Protein AF-U3MZQ6-F1 (afdb_monomer_lite)

Foldseek 3Di:
DLVVQLVVLVVQCVVDPDPVSNVVSVVSNVVSVVVVVVVVVVVVVCVVPDPPDDPVRVLVVVLVVLLVVLVVVLVVLVVVVVVLVVVQVVVVVVVLVVVLVVLVVVLVVLVVVLVVLVVVLVVLVVVVVPDDPVPPCVVSVVVNVVSVVVSVVSVVVSVVSVVVSVVSVLLVVPVRDDPVSVVVVVVLVVLVVVLVVLSVVLSVLSSVLSVLVSVLVPDPDPVVNVVSVVVSVVSVVVNVVSVVVSVVSSVCSHPCVPDPPPPDPDDDDDDDDDDDDDDDDDDDDDDDDDDDDDDDDDDDDDDDDDDDDDDDDDDDDDDD

Radius of gyration: 48.45 Å; chains: 1; bounding box: 85×88×153 Å

pLDDT: mean 77.37, std 19.21, range [33.72, 98.06]

Sequence (320 aa):
EATKEVQQAYLAYLQASNESQRKEADKKIKEATQRKDEAEAAFATIRTTIVVPEPSELAETKKKAEEAKAEEKVAKRKYDYATLKLALAKKEVEAKELEIEKLQYEISTLEQEVATAQHQVDNLKKLLAGADPDDGTEVIEAKLKKGEAELNAKQAELAKKQTELEKLLDSLDPEGKTQDELDKEAEEAELDKKADELQNKVADLEKEISNLEILLGGADSEDDTAALQNKLATKKAELEKTQKELDAALNELGPDGDEEETPAPGPQPEQPAPAPKPEQPAPAPKPEQPAKPEKPAEEPTHPKNQPLQNRLEQEKPVCG

Structure (mmCIF, N/CA/C/O backbone):
data_AF-U3MZQ6-F1
#
_entry.id   AF-U3MZQ6-F1
#
loop_
_atom_site.group_PDB
_atom_site.id
_atom_site.type_symbol
_atom_site.label_atom_id
_atom_site.label_alt_id
_atom_site.label_comp_id
_atom_site.label_asym_id
_atom_site.label_entity_id
_atom_site.label_seq_id
_atom_site.pdbx_PDB_ins_code
_atom_site.Cartn_x
_atom_site.Cartn_y
_atom_site.Cartn_z
_atom_site.occupancy
_atom_site.B_iso_or_equiv
_atom_site.auth_seq_id
_atom_site.auth_comp_id
_atom_site.auth_asym_id
_atom_site.auth_atom_id
_atom_site.pdbx_PDB_model_num
ATOM 1 N N . GLU A 1 1 ? -17.723 -17.402 65.541 1.00 66.62 1 GLU A N 1
ATOM 2 C CA . GLU A 1 1 ? -16.962 -17.996 66.663 1.00 66.62 1 GLU A CA 1
ATOM 3 C C . GLU A 1 1 ? -17.417 -17.435 68.015 1.00 66.62 1 GLU A C 1
ATOM 5 O O . GLU A 1 1 ? -17.955 -18.201 68.801 1.00 66.62 1 GLU A O 1
ATOM 10 N N . ALA A 1 2 ? -17.391 -16.111 68.226 1.00 75.38 2 ALA A N 1
ATOM 11 C CA . ALA A 1 2 ? -17.821 -15.458 69.477 1.00 75.38 2 ALA A CA 1
ATOM 12 C C . ALA A 1 2 ? -19.258 -15.789 69.955 1.00 75.38 2 ALA A C 1
ATOM 14 O O . ALA A 1 2 ? -19.483 -16.029 71.138 1.00 75.38 2 ALA A O 1
ATOM 15 N N . THR A 1 3 ? -20.245 -15.901 69.055 1.00 83.38 3 THR A N 1
ATOM 16 C CA . THR A 1 3 ? -21.626 -16.291 69.426 1.00 83.38 3 THR A CA 1
ATOM 17 C C . THR A 1 3 ? -21.700 -17.695 70.035 1.00 83.38 3 THR A C 1
ATOM 19 O O . THR A 1 3 ? -22.514 -17.950 70.921 1.00 83.38 3 THR A O 1
ATOM 22 N N . LYS A 1 4 ? -20.826 -18.605 69.587 1.00 87.06 4 LYS A N 1
ATOM 23 C CA . LYS A 1 4 ? -20.748 -19.980 70.091 1.00 87.06 4 LYS A CA 1
ATOM 24 C C . LYS A 1 4 ? -20.155 -20.010 71.501 1.00 87.06 4 LYS A C 1
ATOM 26 O O . LYS A 1 4 ? -20.628 -20.776 72.332 1.00 87.06 4 LYS A O 1
ATOM 31 N N . GLU A 1 5 ? -19.184 -19.146 71.789 1.00 85.25 5 GLU A N 1
ATOM 32 C CA . GLU A 1 5 ? -18.591 -19.000 73.126 1.00 85.25 5 GLU A CA 1
ATOM 33 C C . GLU A 1 5 ? -19.593 -18.447 74.145 1.00 85.25 5 GLU A C 1
ATOM 35 O O . GLU A 1 5 ? -19.691 -18.972 75.253 1.00 85.25 5 GLU A O 1
ATOM 40 N N . VAL A 1 6 ? -20.404 -17.451 73.759 1.00 87.75 6 VAL A N 1
ATOM 41 C CA . VAL A 1 6 ? -21.492 -16.931 74.609 1.00 87.75 6 VAL A CA 1
ATOM 42 C C . VAL A 1 6 ? -22.508 -18.031 74.919 1.00 87.75 6 VAL A C 1
ATOM 44 O O . VAL A 1 6 ? -22.872 -18.229 76.078 1.00 87.75 6 VAL A O 1
ATOM 47 N N . GLN A 1 7 ? -22.929 -18.793 73.905 1.00 88.31 7 GLN A N 1
ATOM 48 C CA . GLN A 1 7 ? -23.860 -19.912 74.081 1.00 88.31 7 GLN A CA 1
ATOM 49 C C . GLN A 1 7 ? -23.280 -21.006 74.988 1.00 88.31 7 GLN A C 1
ATOM 51 O O . GLN A 1 7 ? -23.977 -21.508 75.868 1.00 88.31 7 GLN A O 1
ATOM 56 N N . GLN A 1 8 ? -22.000 -21.349 74.827 1.00 89.31 8 GLN A N 1
ATOM 57 C CA . GLN A 1 8 ? -21.316 -22.326 75.677 1.00 89.31 8 GLN A CA 1
ATOM 58 C C . GLN A 1 8 ? -21.183 -21.848 77.128 1.00 89.31 8 GLN A C 1
ATOM 60 O O . GLN A 1 8 ? -21.413 -22.633 78.049 1.00 89.31 8 GLN A O 1
ATOM 65 N N . ALA A 1 9 ? -20.875 -20.569 77.351 1.00 88.12 9 ALA A N 1
ATOM 66 C CA . ALA A 1 9 ? -20.807 -19.989 78.690 1.00 88.12 9 ALA A CA 1
ATOM 67 C C . ALA A 1 9 ? -22.184 -19.981 79.382 1.00 88.12 9 ALA A C 1
ATOM 69 O O . ALA A 1 9 ? -22.282 -20.282 80.572 1.00 88.12 9 ALA A O 1
ATOM 70 N N . TYR A 1 10 ? -23.256 -19.729 78.624 1.00 90.38 10 TYR A N 1
ATOM 71 C CA . TYR A 1 10 ? -24.633 -19.796 79.124 1.00 90.38 10 TYR A CA 1
ATOM 72 C C . TYR A 1 10 ? -25.065 -21.227 79.472 1.00 90.38 10 TYR A C 1
ATOM 74 O O . TYR A 1 10 ? -25.689 -21.464 80.505 1.00 90.38 10 TYR A O 1
ATOM 82 N N . LEU A 1 11 ? -24.683 -22.209 78.650 1.00 92.31 11 LEU A N 1
ATOM 83 C CA . LEU A 1 11 ? -24.918 -23.625 78.943 1.00 92.31 11 LEU A CA 1
ATOM 84 C C . LEU A 1 11 ? -24.169 -24.075 80.207 1.00 92.31 11 LEU A C 1
ATOM 86 O O . LEU A 1 11 ? -24.749 -24.769 81.040 1.00 92.31 11 LEU A O 1
ATOM 90 N N . ALA A 1 12 ? -22.925 -23.627 80.396 1.00 88.75 12 ALA A N 1
ATOM 91 C CA . ALA A 1 12 ? -22.152 -23.907 81.606 1.00 88.75 12 ALA A CA 1
ATOM 92 C C . ALA A 1 12 ? -22.789 -23.293 82.868 1.00 88.75 12 ALA A C 1
ATOM 94 O O . ALA A 1 12 ? -22.760 -23.908 83.932 1.00 88.75 12 ALA A O 1
ATOM 95 N N . TYR A 1 13 ? -23.415 -22.117 82.751 1.00 90.69 13 TYR A N 1
ATOM 96 C CA . TYR A 1 13 ? -24.175 -21.498 83.841 1.00 90.69 13 TYR A CA 1
ATOM 97 C C . TYR A 1 13 ? -25.411 -22.318 84.232 1.00 90.69 13 TYR A C 1
ATOM 99 O O . TYR A 1 13 ? -25.660 -22.543 85.416 1.00 90.69 13 TYR A O 1
ATOM 107 N N . LEU A 1 14 ? -26.161 -22.818 83.245 1.00 89.81 14 LEU A N 1
ATOM 108 C CA . LEU A 1 14 ? -27.333 -23.672 83.478 1.00 89.81 14 LEU A CA 1
ATOM 109 C C . LEU A 1 14 ? -26.962 -25.024 84.108 1.00 89.81 14 LEU A C 1
ATOM 111 O O . LEU A 1 14 ? -27.748 -25.582 84.870 1.00 89.81 14 LEU A O 1
ATOM 115 N N . GLN A 1 15 ? -25.765 -25.534 83.815 1.00 90.94 15 GLN A N 1
ATOM 116 C CA . GLN A 1 15 ? -25.236 -26.791 84.357 1.00 90.94 15 GLN A CA 1
ATOM 117 C C . GLN A 1 15 ? -24.532 -26.630 85.717 1.00 90.94 15 GLN A C 1
ATOM 119 O O . GLN A 1 15 ? -24.159 -27.626 86.339 1.00 90.94 15 GLN A O 1
ATOM 124 N N . ALA A 1 16 ? -24.347 -25.399 86.202 1.00 91.94 16 ALA A N 1
ATOM 125 C CA . ALA A 1 16 ? -23.636 -25.134 87.446 1.00 91.94 16 ALA A CA 1
ATOM 126 C C . ALA A 1 16 ? -24.432 -25.600 88.679 1.00 91.94 16 ALA A C 1
ATOM 128 O O . ALA A 1 16 ? -25.574 -25.192 88.916 1.00 91.94 16 ALA A O 1
ATOM 129 N N . SER A 1 17 ? -23.777 -26.418 89.505 1.00 88.19 17 SER A N 1
ATOM 130 C CA . SER A 1 17 ? -24.383 -27.106 90.656 1.00 88.19 17 SER A CA 1
ATOM 131 C C . SER A 1 17 ? -24.245 -26.357 91.987 1.00 88.19 17 SER A C 1
ATOM 133 O O . SER A 1 17 ? -24.933 -26.682 92.951 1.00 88.19 17 SER A O 1
ATOM 135 N N . ASN A 1 18 ? -23.381 -25.337 92.052 1.00 90.19 18 ASN A N 1
ATOM 136 C CA . ASN A 1 18 ? -23.167 -24.512 93.242 1.00 90.19 18 ASN A CA 1
ATOM 137 C C . ASN A 1 18 ? -22.911 -23.033 92.899 1.00 90.19 18 ASN A C 1
ATOM 139 O O . ASN A 1 18 ? -22.673 -22.660 91.748 1.00 90.19 18 ASN A O 1
ATOM 143 N N . GLU A 1 19 ? -22.964 -22.176 93.920 1.00 87.88 19 GLU A N 1
ATOM 144 C CA . GLU A 1 19 ? -22.891 -20.718 93.768 1.00 87.88 19 GLU A CA 1
ATOM 145 C C . GLU A 1 19 ? -21.527 -20.227 93.248 1.00 87.88 19 GLU A C 1
ATOM 147 O O . GLU A 1 19 ? -21.459 -19.232 92.528 1.00 87.88 19 GLU A O 1
ATOM 152 N N . SER A 1 20 ? -20.444 -20.946 93.561 1.00 89.94 20 SER A N 1
ATOM 153 C CA . SER A 1 20 ? -19.099 -20.636 93.061 1.00 89.94 20 SER A CA 1
ATOM 154 C C . SER A 1 20 ? -19.006 -20.855 91.546 1.00 89.94 20 SER A C 1
ATOM 156 O O . SER A 1 20 ? -18.584 -19.967 90.807 1.00 89.94 20 SER A O 1
ATOM 158 N N . GLN A 1 21 ? -19.510 -21.997 91.065 1.00 86.19 21 GLN A N 1
ATOM 159 C CA . GLN A 1 21 ? -19.559 -22.327 89.638 1.00 86.19 21 GLN A CA 1
ATOM 160 C C . GLN A 1 21 ? -20.444 -21.354 88.846 1.00 86.19 21 GLN A C 1
ATOM 162 O O . GLN A 1 21 ? -20.092 -20.981 87.728 1.00 86.19 21 GLN A O 1
ATOM 167 N N . ARG A 1 22 ? -21.563 -20.894 89.428 1.00 85.81 22 ARG A N 1
ATOM 168 C CA . ARG A 1 22 ? -22.421 -19.873 88.802 1.00 85.81 22 ARG A CA 1
ATOM 169 C C . ARG A 1 22 ? -21.709 -18.530 88.657 1.00 85.81 22 ARG A C 1
ATOM 171 O O . ARG A 1 22 ? -21.755 -17.956 87.576 1.00 85.81 22 ARG A O 1
ATOM 178 N N . LYS A 1 23 ? -20.986 -18.070 89.687 1.00 90.00 23 LYS A N 1
ATOM 179 C CA . LYS A 1 23 ? -20.200 -16.820 89.630 1.00 90.00 23 LYS A CA 1
ATOM 180 C C . LYS A 1 23 ? -19.085 -16.878 88.582 1.00 90.00 23 LYS A C 1
ATOM 182 O O . LYS A 1 23 ? -18.830 -15.887 87.900 1.00 90.00 23 LYS A O 1
ATOM 187 N N . GLU A 1 24 ? -18.435 -18.030 88.424 1.00 89.00 24 GLU A N 1
ATOM 188 C CA . GLU A 1 24 ? -17.419 -18.219 87.385 1.00 89.00 24 GLU A CA 1
ATOM 189 C C . GLU A 1 24 ? -18.030 -18.238 85.975 1.00 89.00 24 GLU A C 1
ATOM 191 O O . GLU A 1 24 ? -17.498 -17.607 85.059 1.00 89.00 24 GLU A O 1
ATOM 196 N N . ALA A 1 25 ? -19.168 -18.912 85.798 1.00 87.81 25 ALA A N 1
ATOM 197 C CA . ALA A 1 25 ? -19.888 -18.921 84.530 1.00 87.81 25 ALA A CA 1
ATOM 198 C C . ALA A 1 25 ? -20.434 -17.526 84.168 1.00 87.81 25 ALA A C 1
ATOM 200 O O . ALA A 1 25 ? -20.277 -17.107 83.025 1.00 87.81 25 ALA A O 1
ATOM 201 N N . ASP A 1 26 ? -20.949 -16.754 85.132 1.00 89.75 26 ASP A N 1
ATOM 202 C CA . ASP A 1 26 ? -21.361 -15.353 84.936 1.00 89.75 26 ASP A CA 1
ATOM 203 C C . ASP A 1 26 ? -20.206 -14.471 84.444 1.00 89.75 26 ASP A C 1
ATOM 205 O O . ASP A 1 26 ? -20.383 -13.625 83.563 1.00 89.75 26 ASP A O 1
ATOM 209 N N . LYS A 1 27 ? -18.995 -14.675 84.981 1.00 93.19 27 LYS A N 1
ATOM 210 C CA . LYS A 1 27 ? -17.795 -13.967 84.518 1.00 93.19 27 LYS A CA 1
ATOM 211 C C . LYS A 1 27 ? -17.476 -14.317 83.062 1.00 93.19 27 LYS A C 1
ATOM 213 O O . LYS A 1 27 ? -17.246 -13.417 82.259 1.00 93.19 27 LYS A O 1
ATOM 218 N N . LYS A 1 28 ? -17.518 -15.607 82.711 1.00 91.19 28 LYS A N 1
ATOM 219 C CA . LYS A 1 28 ? -17.276 -16.084 81.339 1.00 91.19 28 LYS A CA 1
ATOM 220 C C . LYS A 1 28 ? -18.339 -15.586 80.360 1.00 91.19 28 LYS A C 1
ATOM 222 O O . LYS A 1 28 ? -17.990 -15.228 79.242 1.00 91.19 28 LYS A O 1
ATOM 227 N N . ILE A 1 29 ? -19.602 -15.493 80.779 1.00 91.88 29 ILE A N 1
ATOM 228 C CA . ILE A 1 29 ? -20.680 -14.903 79.973 1.00 91.88 29 ILE A CA 1
ATOM 229 C C . ILE A 1 29 ? -20.386 -13.427 79.695 1.00 91.88 29 ILE A C 1
ATOM 231 O O . ILE A 1 29 ? -20.472 -13.008 78.543 1.00 91.88 29 ILE A O 1
ATOM 235 N N . LYS A 1 30 ? -20.001 -12.644 80.713 1.00 92.62 30 LYS A N 1
ATOM 236 C CA . LYS A 1 30 ? -19.646 -11.226 80.530 1.00 92.62 30 LYS A CA 1
ATOM 237 C C . LYS A 1 30 ? -18.461 -11.047 79.585 1.00 92.62 30 LYS A C 1
ATOM 239 O O . LYS A 1 30 ? -18.557 -10.265 78.646 1.00 92.62 30 LYS A O 1
ATOM 244 N N . GLU A 1 31 ? -17.384 -11.802 79.792 1.00 92.62 31 GLU A N 1
ATOM 245 C CA . GLU A 1 31 ? -16.191 -11.742 78.938 1.00 92.62 31 GLU A CA 1
ATOM 246 C C . GLU A 1 31 ? -16.494 -12.170 77.489 1.00 92.62 31 GLU A C 1
ATOM 248 O O . GLU A 1 31 ? -16.042 -11.522 76.548 1.00 92.62 31 GLU A O 1
ATOM 253 N N . ALA A 1 32 ? -17.285 -13.229 77.285 1.00 91.50 32 ALA A N 1
ATOM 254 C CA . ALA A 1 32 ? -17.666 -13.691 75.948 1.00 91.50 32 ALA A CA 1
ATOM 255 C C . ALA A 1 32 ? -18.620 -12.715 75.239 1.00 91.50 32 ALA A C 1
ATOM 257 O O . ALA A 1 32 ? -18.501 -12.502 74.034 1.00 91.50 32 ALA A O 1
ATOM 258 N N . THR A 1 33 ? -19.546 -12.100 75.981 1.00 91.38 33 THR A N 1
ATOM 259 C CA . THR A 1 33 ? -20.477 -11.100 75.433 1.00 91.38 33 THR A CA 1
ATOM 260 C C . THR A 1 33 ? -19.714 -9.858 74.990 1.00 91.38 33 THR A C 1
ATOM 262 O O . THR A 1 33 ? -19.889 -9.412 73.864 1.00 91.38 33 THR A O 1
ATOM 265 N N . GLN A 1 34 ? -18.771 -9.381 75.808 1.00 92.75 34 GLN A N 1
ATOM 266 C CA . GLN A 1 34 ? -17.910 -8.261 75.440 1.00 92.75 34 GLN A CA 1
ATOM 267 C C . GLN A 1 34 ? -17.094 -8.552 74.169 1.00 92.75 34 GLN A C 1
ATOM 269 O O . GLN A 1 34 ? -17.073 -7.724 73.265 1.00 92.75 34 GLN A O 1
ATOM 274 N N . ARG A 1 35 ? -16.482 -9.741 74.041 1.00 90.38 35 ARG A N 1
ATOM 275 C CA . ARG A 1 35 ? -15.757 -10.115 72.809 1.00 90.38 35 ARG A CA 1
ATOM 276 C C . ARG A 1 35 ? -16.662 -10.198 71.584 1.00 90.38 35 ARG A C 1
ATOM 278 O O . ARG A 1 35 ? -16.224 -9.875 70.484 1.00 90.38 35 ARG A O 1
ATOM 285 N N . LYS A 1 36 ? -17.908 -10.652 71.750 1.00 91.56 36 LYS A N 1
ATOM 286 C CA . LYS A 1 36 ? -18.902 -10.659 70.670 1.00 91.56 36 LYS A CA 1
ATOM 287 C C . LYS A 1 36 ? -19.209 -9.231 70.220 1.00 91.56 36 LYS A C 1
ATOM 289 O O . LYS A 1 36 ? -19.184 -8.981 69.020 1.00 91.56 36 LYS A O 1
ATOM 294 N N . ASP A 1 37 ? -19.449 -8.323 71.158 1.00 92.69 37 ASP A N 1
ATOM 295 C CA . ASP A 1 37 ? -19.780 -6.931 70.850 1.00 92.69 37 ASP A CA 1
ATOM 296 C C . ASP A 1 37 ? -18.581 -6.199 70.218 1.00 92.69 37 ASP A C 1
ATOM 298 O O . ASP A 1 37 ? -18.743 -5.474 69.238 1.00 92.69 37 ASP A O 1
ATOM 302 N N . GLU A 1 38 ? -17.358 -6.450 70.700 1.00 91.56 38 GLU A N 1
ATOM 303 C CA . GLU A 1 38 ? -16.115 -5.940 70.101 1.00 91.56 38 GLU A CA 1
ATOM 304 C C . GLU A 1 38 ? -15.898 -6.480 68.678 1.00 91.56 38 GLU A C 1
ATOM 306 O O . GLU A 1 38 ? -15.528 -5.724 67.779 1.00 91.56 38 GLU A O 1
ATOM 311 N N . ALA A 1 39 ? -16.173 -7.766 68.437 1.00 88.00 39 ALA A N 1
ATOM 312 C CA . ALA A 1 39 ? -16.083 -8.364 67.107 1.00 88.00 39 ALA A CA 1
ATOM 313 C C . ALA A 1 39 ? -17.166 -7.833 66.148 1.00 88.00 39 ALA A C 1
ATOM 315 O O . ALA A 1 39 ? -16.877 -7.582 64.977 1.00 88.00 39 ALA A O 1
ATOM 316 N N . GLU A 1 40 ? -18.396 -7.623 66.627 1.00 88.44 40 GLU A N 1
ATOM 317 C CA . GLU A 1 40 ? -19.481 -6.999 65.856 1.00 88.44 40 GLU A CA 1
ATOM 318 C C . GLU A 1 40 ? -19.154 -5.537 65.517 1.00 88.44 40 GLU A C 1
ATOM 320 O O . GLU A 1 40 ? -19.336 -5.118 64.372 1.00 88.44 40 GLU A O 1
ATOM 325 N N . ALA A 1 41 ? -18.589 -4.779 66.461 1.00 89.50 41 ALA A N 1
ATOM 326 C CA . ALA A 1 41 ? -18.137 -3.408 66.235 1.00 89.50 41 ALA A CA 1
ATOM 327 C C . ALA A 1 41 ? -16.957 -3.334 65.249 1.00 89.50 41 ALA A C 1
ATOM 329 O O . ALA A 1 41 ? -16.947 -2.480 64.357 1.00 89.50 41 ALA A O 1
ATOM 330 N N . ALA A 1 42 ? -15.988 -4.249 65.354 1.00 85.69 42 ALA A N 1
ATOM 331 C CA . ALA A 1 42 ? -14.881 -4.357 64.407 1.00 85.69 42 ALA A CA 1
ATOM 332 C C . ALA A 1 42 ? -15.385 -4.703 62.997 1.00 85.69 42 ALA A C 1
ATOM 334 O O . ALA A 1 42 ? -14.965 -4.082 62.024 1.00 85.69 42 ALA A O 1
ATOM 335 N N . PHE A 1 43 ? -16.340 -5.628 62.876 1.00 82.44 43 PHE A N 1
ATOM 336 C CA . PHE A 1 43 ? -16.940 -5.988 61.591 1.00 82.44 43 PHE A CA 1
ATOM 337 C C . PHE A 1 43 ? -17.741 -4.833 60.974 1.00 82.44 43 PHE A C 1
ATOM 339 O O . PHE A 1 43 ? -17.613 -4.563 59.781 1.00 82.44 43 PHE A O 1
ATOM 346 N N . ALA A 1 44 ? -18.526 -4.112 61.779 1.00 81.06 44 ALA A N 1
ATOM 347 C CA . ALA A 1 44 ? -19.242 -2.922 61.328 1.00 81.06 44 ALA A CA 1
ATOM 348 C C . ALA A 1 44 ? -18.275 -1.830 60.844 1.00 81.06 44 ALA A C 1
ATOM 350 O O . ALA A 1 44 ? -18.506 -1.240 59.792 1.00 81.06 44 ALA A O 1
ATOM 351 N N . THR A 1 45 ? -17.166 -1.623 61.562 1.00 82.44 45 THR A N 1
ATOM 352 C CA . THR A 1 45 ? -16.104 -0.679 61.178 1.00 82.44 45 THR A CA 1
ATOM 353 C C . THR A 1 45 ? -15.437 -1.092 59.869 1.00 82.44 45 THR A C 1
ATOM 355 O O . THR A 1 45 ? -15.233 -0.257 58.996 1.00 82.44 45 THR A O 1
ATOM 358 N N . ILE A 1 46 ? -15.131 -2.379 59.684 1.00 79.12 46 ILE A N 1
ATOM 359 C CA . ILE A 1 46 ? -14.564 -2.904 58.431 1.00 79.12 46 ILE A CA 1
ATOM 360 C C . ILE A 1 46 ? -15.540 -2.697 57.266 1.00 79.12 46 ILE A C 1
ATOM 362 O O . ILE A 1 46 ? -15.137 -2.253 56.196 1.00 79.12 46 ILE A O 1
ATOM 366 N N . ARG A 1 47 ? -16.834 -2.955 57.471 1.00 73.00 47 ARG A N 1
ATOM 367 C CA . ARG A 1 47 ? -17.868 -2.775 56.442 1.00 73.00 47 ARG A CA 1
ATOM 368 C C . ARG A 1 47 ? -18.056 -1.312 56.021 1.00 73.00 47 ARG A C 1
ATOM 370 O O . ARG A 1 47 ? -18.478 -1.073 54.898 1.00 73.00 47 ARG A O 1
ATOM 377 N N . THR A 1 48 ? -17.777 -0.352 56.902 1.00 70.44 48 THR A N 1
ATOM 378 C CA . THR A 1 48 ? -17.861 1.085 56.591 1.00 70.44 48 THR A CA 1
ATOM 379 C C . THR A 1 48 ? -16.544 1.678 56.088 1.00 70.44 48 THR A C 1
ATOM 381 O O . THR A 1 48 ? -16.578 2.668 55.365 1.00 70.44 48 THR A O 1
ATOM 384 N N . THR A 1 49 ? -15.391 1.102 56.450 1.00 69.69 49 THR A N 1
ATOM 385 C CA . THR A 1 49 ? -14.063 1.565 55.994 1.00 69.69 49 THR A CA 1
ATOM 386 C C . THR A 1 49 ? -13.625 0.944 54.673 1.00 69.69 49 THR A C 1
ATOM 388 O O . THR A 1 49 ? -12.911 1.593 53.911 1.00 69.69 49 THR A O 1
ATOM 391 N N . ILE A 1 50 ? -14.057 -0.281 54.367 1.00 65.44 50 ILE A N 1
ATOM 392 C CA . ILE A 1 50 ? -13.877 -0.868 53.040 1.00 65.44 50 ILE A CA 1
ATOM 393 C C . ILE A 1 50 ? -15.015 -0.362 52.156 1.00 65.44 50 ILE A C 1
ATOM 395 O O . ILE A 1 50 ? -16.160 -0.787 52.293 1.00 65.44 50 ILE A O 1
ATOM 399 N N . VAL A 1 51 ? -14.686 0.543 51.235 1.00 64.44 51 VAL A N 1
ATOM 400 C CA . VAL A 1 51 ? -15.593 0.967 50.165 1.00 64.44 51 VAL A CA 1
ATOM 401 C C . VAL A 1 51 ? -15.766 -0.217 49.217 1.00 64.44 51 VAL A C 1
ATOM 403 O O . VAL A 1 51 ? -14.924 -0.467 48.357 1.00 64.44 51 VAL A O 1
ATOM 406 N N . VAL A 1 52 ? -16.825 -1.000 49.417 1.00 65.69 52 VAL A N 1
ATOM 407 C CA . VAL A 1 52 ? -17.308 -1.928 48.392 1.00 65.69 52 VAL A CA 1
ATOM 408 C C . VAL A 1 52 ? -18.001 -1.053 47.347 1.00 65.69 52 VAL A C 1
ATOM 410 O O . VAL A 1 52 ? -18.983 -0.407 47.717 1.00 65.69 52 VAL A O 1
ATOM 413 N N . PRO A 1 53 ? -17.495 -0.981 46.099 1.00 66.25 53 PRO A N 1
ATOM 414 C CA . PRO A 1 53 ? -18.124 -0.183 45.052 1.00 66.25 53 PRO A CA 1
ATOM 415 C C . PRO A 1 53 ? -19.587 -0.581 44.927 1.00 66.25 53 PRO A C 1
ATOM 417 O O . PRO A 1 53 ? -19.905 -1.778 44.987 1.00 66.25 53 PRO A O 1
ATOM 420 N N . GLU A 1 54 ? -20.473 0.396 44.763 1.00 73.75 54 GLU A N 1
ATOM 421 C CA . GLU A 1 54 ? -21.874 0.057 44.559 1.00 73.75 54 GLU A CA 1
ATOM 422 C C . GLU A 1 54 ? -22.029 -0.778 43.273 1.00 73.75 54 GLU A C 1
ATOM 424 O O . GLU A 1 54 ? -21.240 -0.638 42.331 1.00 73.75 54 GLU A O 1
ATOM 429 N N . PRO A 1 55 ? -23.033 -1.672 43.192 1.00 75.50 55 PRO A N 1
ATOM 430 C CA . PRO A 1 55 ? -23.260 -2.488 41.999 1.00 75.50 55 PRO A CA 1
ATOM 431 C C . PRO A 1 55 ? -23.351 -1.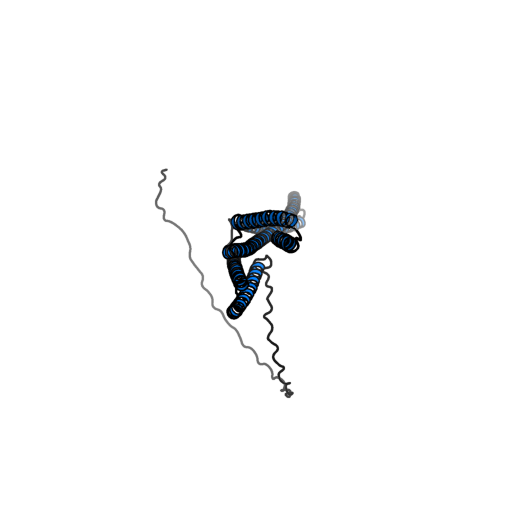666 40.703 1.00 75.50 55 PRO A C 1
ATOM 433 O O . PRO A 1 55 ? -22.938 -2.143 39.648 1.00 75.50 55 PRO A O 1
ATOM 436 N N . SER A 1 56 ? -23.843 -0.427 40.794 1.00 73.69 56 SER A N 1
ATOM 437 C CA . SER A 1 56 ? -23.892 0.566 39.716 1.00 73.69 56 SER A CA 1
ATOM 438 C C . SER A 1 56 ? -22.497 1.001 39.253 1.00 73.69 56 SER A C 1
ATOM 440 O O . SER A 1 56 ? -22.192 0.907 38.067 1.00 73.69 56 SER A O 1
ATOM 442 N N . GLU A 1 57 ? -21.617 1.394 40.174 1.00 77.62 57 GLU A N 1
ATOM 443 C CA . GLU A 1 57 ? -20.231 1.786 39.877 1.00 77.62 57 GLU A CA 1
ATOM 444 C C . GLU A 1 57 ? -19.427 0.609 39.302 1.00 77.62 57 GLU A C 1
ATOM 446 O O . GLU A 1 57 ? -18.615 0.758 38.383 1.00 77.62 57 GLU A O 1
ATOM 451 N N . LEU A 1 58 ? -19.682 -0.604 39.800 1.00 77.88 58 LEU A N 1
ATOM 452 C CA . LEU A 1 58 ? -19.073 -1.822 39.271 1.00 77.88 58 LEU A CA 1
ATOM 453 C C . LEU A 1 58 ? -19.565 -2.140 37.846 1.00 77.88 58 LEU A C 1
ATOM 455 O O . LEU A 1 58 ? -18.793 -2.620 37.016 1.00 77.88 58 LEU A O 1
ATOM 459 N N . ALA A 1 59 ? -20.837 -1.879 37.543 1.00 78.81 59 ALA A N 1
ATOM 460 C CA . ALA A 1 59 ? -21.387 -2.042 36.200 1.00 78.81 59 ALA A CA 1
ATOM 461 C C . ALA A 1 59 ? -20.827 -0.993 35.225 1.00 78.81 59 ALA A C 1
ATOM 463 O O . ALA A 1 59 ? -20.435 -1.345 34.112 1.00 78.81 59 ALA A O 1
ATOM 464 N N . GLU A 1 60 ? -20.706 0.268 35.649 1.00 81.00 60 GLU A N 1
ATOM 465 C CA . GLU A 1 60 ? -20.107 1.335 34.839 1.00 81.00 60 GLU A CA 1
ATOM 466 C C . GLU A 1 60 ? -18.632 1.064 34.524 1.00 81.00 60 GLU A C 1
ATOM 468 O O . GLU A 1 60 ? -18.203 1.192 33.376 1.00 81.00 60 GLU A O 1
ATOM 473 N N . THR A 1 61 ? -17.853 0.627 35.515 1.00 79.31 61 THR A N 1
ATOM 474 C CA . THR A 1 61 ? -16.437 0.280 35.313 1.00 79.31 61 THR A CA 1
ATOM 475 C C . THR A 1 61 ? -16.258 -0.933 34.400 1.00 79.31 61 THR A C 1
ATOM 477 O O . THR A 1 61 ? -15.380 -0.912 33.537 1.00 79.31 61 THR A O 1
ATOM 480 N N . LYS A 1 62 ? -17.116 -1.958 34.511 1.00 82.31 62 LYS A N 1
ATOM 481 C CA . LYS A 1 62 ? -17.133 -3.098 33.577 1.00 82.31 62 LYS A CA 1
ATOM 482 C C . LYS A 1 62 ? -17.501 -2.679 32.156 1.00 82.31 62 LYS A C 1
ATOM 484 O O . LYS A 1 62 ? -16.807 -3.074 31.224 1.00 82.31 62 LYS A O 1
ATOM 489 N N . LYS A 1 63 ? -18.538 -1.850 31.993 1.00 84.62 63 LYS A N 1
ATOM 490 C CA . LYS A 1 63 ? -18.946 -1.312 30.689 1.00 84.62 63 LYS A CA 1
ATOM 491 C C . LYS A 1 63 ? -17.802 -0.541 30.033 1.00 84.62 63 LYS A C 1
ATOM 493 O O . LYS A 1 63 ? -17.476 -0.794 28.881 1.00 84.62 63 LYS A O 1
ATOM 498 N N . LYS A 1 64 ? -17.147 0.344 30.788 1.00 83.75 64 LYS A N 1
ATOM 499 C CA . LYS A 1 64 ? -16.018 1.139 30.292 1.00 83.75 64 LYS A CA 1
ATOM 500 C C . LYS A 1 64 ? -14.806 0.277 29.922 1.00 83.75 64 LYS A C 1
ATOM 502 O O . LYS A 1 64 ? -14.100 0.591 28.971 1.00 83.75 64 LYS A O 1
ATOM 507 N N . ALA A 1 65 ? -14.562 -0.812 30.653 1.00 83.50 65 ALA A N 1
ATOM 508 C CA . ALA A 1 65 ? -13.494 -1.755 30.332 1.00 83.50 65 ALA A CA 1
ATOM 509 C C . ALA A 1 65 ? -13.782 -2.571 29.058 1.00 83.50 65 ALA A C 1
ATOM 511 O O . ALA A 1 65 ? -12.862 -2.830 28.288 1.00 83.50 65 ALA A O 1
ATOM 512 N N . GLU A 1 66 ? -15.033 -2.972 28.824 1.00 81.69 66 GLU A N 1
ATOM 513 C CA . GLU A 1 66 ? -15.460 -3.626 27.576 1.00 81.69 66 GLU A CA 1
ATOM 514 C C . GLU A 1 66 ? -15.377 -2.670 26.377 1.00 81.69 66 GLU A C 1
ATOM 516 O O . GLU A 1 66 ? -14.806 -3.029 25.350 1.00 81.69 66 GLU A O 1
ATOM 521 N N . GLU A 1 67 ? -15.846 -1.427 26.530 1.00 84.44 67 GLU A N 1
ATOM 522 C CA . GLU A 1 67 ? -15.747 -0.389 25.495 1.00 84.44 67 GLU A CA 1
ATOM 523 C C . GLU A 1 67 ? -14.284 -0.102 25.120 1.00 84.44 67 GLU A C 1
ATOM 525 O O . GLU A 1 67 ? -13.941 -0.069 23.941 1.00 84.44 67 GLU A O 1
ATOM 530 N N . ALA A 1 68 ? -13.387 -0.010 26.109 1.00 84.38 68 ALA A N 1
ATOM 531 C CA . ALA A 1 68 ? -11.958 0.179 25.860 1.00 84.38 68 ALA A CA 1
ATOM 532 C C . ALA A 1 68 ? -11.332 -0.973 25.049 1.00 84.38 68 ALA A C 1
ATOM 534 O O . ALA A 1 68 ? -10.500 -0.725 24.177 1.00 84.38 68 ALA A O 1
ATOM 535 N N . LYS A 1 69 ? -11.748 -2.227 25.280 1.00 81.69 69 LYS A N 1
ATOM 536 C CA . LYS A 1 69 ? -11.293 -3.372 24.468 1.00 81.69 69 LYS A CA 1
ATOM 537 C C . LYS A 1 69 ? -11.816 -3.303 23.033 1.00 81.69 69 LYS A C 1
ATOM 539 O O . LYS A 1 69 ? -11.116 -3.706 22.104 1.00 81.69 69 LYS A O 1
ATOM 544 N N . ALA A 1 70 ? -13.040 -2.813 22.840 1.00 84.00 70 ALA A N 1
ATOM 545 C CA . ALA A 1 70 ? -13.602 -2.616 21.508 1.00 84.00 70 ALA A CA 1
ATOM 546 C C . ALA A 1 70 ? -12.828 -1.536 20.740 1.00 84.00 70 ALA A C 1
ATOM 548 O O . ALA A 1 70 ? -12.458 -1.743 19.583 1.00 84.00 70 ALA A O 1
ATOM 549 N N . GLU A 1 71 ? -12.508 -0.420 21.398 1.00 81.62 71 GLU A N 1
ATOM 550 C CA . GLU A 1 71 ? -11.682 0.635 20.805 1.00 81.62 71 GLU A CA 1
ATOM 551 C C . GLU A 1 71 ? -10.258 0.163 20.491 1.00 81.62 71 GLU A C 1
ATOM 553 O O . GLU A 1 71 ? -9.734 0.492 19.427 1.00 81.62 71 GLU A O 1
ATOM 558 N N . GLU A 1 72 ? -9.656 -0.667 21.349 1.00 86.56 72 GLU A N 1
ATOM 559 C CA . GLU A 1 72 ? -8.353 -1.292 21.089 1.00 86.56 72 GLU A CA 1
ATOM 560 C C . GLU A 1 72 ? -8.381 -2.169 19.826 1.00 86.56 72 GLU A C 1
ATOM 562 O O . GLU A 1 72 ? -7.481 -2.087 18.986 1.00 86.56 72 GLU A O 1
ATOM 567 N N . LYS A 1 73 ? -9.435 -2.975 19.641 1.00 83.56 73 LYS A N 1
ATOM 568 C CA . LYS A 1 73 ? -9.592 -3.830 18.455 1.00 83.56 73 LYS A CA 1
ATOM 569 C C . LYS A 1 73 ? -9.698 -3.009 17.166 1.00 83.56 73 LYS A C 1
ATOM 571 O O . LYS A 1 73 ? -9.028 -3.327 16.181 1.00 83.56 73 LYS A O 1
ATOM 576 N N . VAL A 1 74 ? -10.490 -1.936 17.193 1.00 86.62 74 VAL A N 1
ATOM 577 C CA . VAL A 1 74 ? -10.626 -1.000 16.067 1.00 86.62 74 VAL A CA 1
ATOM 578 C C . VAL A 1 74 ? -9.288 -0.325 15.758 1.00 86.62 74 VAL A C 1
ATOM 580 O O . VAL A 1 74 ? -8.873 -0.272 14.599 1.00 86.62 74 VAL A O 1
ATOM 583 N N . ALA A 1 75 ? -8.577 0.154 16.782 1.00 84.06 75 ALA A N 1
ATOM 584 C CA . ALA A 1 75 ? -7.271 0.789 16.614 1.00 84.06 75 ALA A CA 1
ATOM 585 C C . ALA A 1 75 ? -6.244 -0.170 15.994 1.00 84.06 75 ALA A C 1
ATOM 587 O O . ALA A 1 75 ? -5.513 0.217 15.081 1.00 84.06 75 ALA A O 1
ATOM 588 N N . LYS A 1 76 ? -6.234 -1.436 16.428 1.00 88.88 76 LYS A N 1
ATOM 589 C CA . LYS A 1 76 ? -5.363 -2.468 15.861 1.00 88.88 76 LYS A CA 1
ATOM 590 C C . LYS A 1 76 ? -5.642 -2.702 14.376 1.00 88.88 76 LYS A C 1
ATOM 592 O O . LYS A 1 76 ? -4.709 -2.721 13.584 1.00 88.88 76 LYS A O 1
ATOM 597 N N . ARG A 1 77 ? -6.911 -2.799 13.968 1.00 84.25 77 ARG A N 1
ATOM 598 C CA . ARG A 1 77 ? -7.258 -2.934 12.543 1.00 84.25 77 ARG A CA 1
ATOM 599 C C . ARG A 1 77 ? -6.844 -1.726 11.714 1.00 84.25 77 ARG A C 1
ATOM 601 O O . ARG A 1 77 ? -6.395 -1.894 10.582 1.00 84.25 77 ARG A O 1
ATOM 608 N N . LYS A 1 78 ? -6.958 -0.518 12.276 1.00 85.69 78 LYS A N 1
ATOM 609 C CA . LYS A 1 78 ? -6.461 0.694 11.615 1.00 85.69 78 LYS A CA 1
ATOM 610 C C . LYS A 1 78 ? -4.959 0.646 11.369 1.00 85.69 78 LYS A C 1
ATOM 612 O O . LYS A 1 78 ? -4.499 0.966 10.276 1.00 85.69 78 LYS A O 1
ATOM 617 N N . TYR A 1 79 ? -4.219 0.175 12.363 1.00 83.56 79 TYR A N 1
ATOM 618 C CA . TYR A 1 79 ? -2.781 -0.030 12.264 1.00 83.56 79 TYR A CA 1
ATOM 619 C C . TYR A 1 79 ? -2.393 -1.112 11.240 1.00 83.56 79 TYR A C 1
ATOM 621 O O . TYR A 1 79 ? -1.508 -0.880 10.413 1.00 83.56 79 TYR A O 1
ATOM 629 N N . ASP A 1 80 ? -3.061 -2.269 11.256 1.0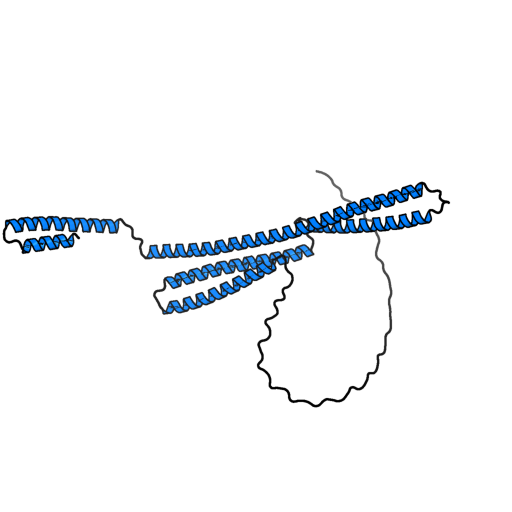0 84.06 80 ASP A N 1
ATOM 630 C CA . ASP A 1 80 ? -2.762 -3.385 10.348 1.00 84.06 80 ASP A CA 1
ATOM 631 C C . ASP A 1 80 ? -2.974 -2.978 8.876 1.00 84.06 80 ASP A C 1
ATOM 633 O O . ASP A 1 80 ? -2.127 -3.241 8.024 1.00 84.06 80 ASP A O 1
ATOM 637 N N . TYR A 1 81 ? -4.052 -2.248 8.584 1.00 84.94 81 TYR A N 1
ATOM 638 C CA . TYR A 1 81 ? -4.320 -1.699 7.252 1.00 84.94 81 TYR A CA 1
ATOM 639 C C . TYR A 1 81 ? -3.273 -0.673 6.803 1.00 84.94 81 TYR A C 1
ATOM 641 O O . TYR A 1 81 ? -2.749 -0.773 5.697 1.00 84.94 81 TYR A O 1
ATOM 649 N N . ALA A 1 82 ? -2.911 0.282 7.668 1.00 81.56 82 ALA A N 1
ATOM 650 C CA . ALA A 1 82 ? -1.868 1.256 7.348 1.00 81.56 82 ALA A CA 1
ATOM 651 C C . ALA A 1 82 ? -0.524 0.562 7.054 1.00 81.56 82 ALA A C 1
ATOM 653 O O . ALA A 1 82 ? 0.225 0.983 6.174 1.00 81.56 82 ALA A O 1
ATOM 654 N N . THR A 1 83 ? -0.245 -0.539 7.757 1.00 85.75 83 THR A N 1
ATOM 655 C CA . THR A 1 83 ? 0.937 -1.374 7.516 1.00 85.75 83 THR A CA 1
ATOM 656 C C . THR A 1 83 ? 0.873 -2.076 6.156 1.00 85.75 83 THR A C 1
ATOM 658 O O . THR A 1 83 ? 1.881 -2.111 5.451 1.00 85.75 83 THR A O 1
ATOM 661 N N . LEU A 1 84 ? -0.292 -2.601 5.759 1.00 83.75 84 LEU A N 1
ATOM 662 C CA . LEU A 1 84 ? -0.495 -3.212 4.439 1.00 83.75 84 LEU A CA 1
ATOM 663 C C . LEU A 1 84 ? -0.325 -2.199 3.304 1.00 83.75 84 LEU A C 1
ATOM 665 O O . LEU A 1 84 ? 0.431 -2.468 2.373 1.00 83.75 84 LEU A O 1
ATOM 669 N N . LYS A 1 85 ? -0.947 -1.020 3.416 1.00 81.44 85 LYS A N 1
ATOM 670 C CA . LYS A 1 85 ? -0.815 0.071 2.438 1.00 81.44 85 LYS A CA 1
ATOM 671 C C . LYS A 1 85 ? 0.646 0.476 2.235 1.00 81.44 85 LYS A C 1
ATOM 673 O O . LYS A 1 85 ? 1.117 0.585 1.108 1.00 81.44 85 LYS A O 1
ATOM 678 N N . LEU A 1 86 ? 1.399 0.615 3.329 1.00 81.00 86 LEU A N 1
ATOM 679 C CA . LEU A 1 86 ? 2.829 0.917 3.265 1.00 81.00 86 LEU A CA 1
ATOM 680 C C . LEU A 1 86 ? 3.639 -0.212 2.608 1.00 81.00 86 LEU A C 1
ATOM 682 O O . LEU A 1 86 ? 4.563 0.053 1.841 1.00 81.00 86 LEU A O 1
ATOM 686 N N . ALA A 1 87 ? 3.319 -1.472 2.914 1.00 78.81 87 ALA A N 1
ATOM 687 C CA . ALA A 1 87 ? 3.999 -2.621 2.323 1.00 78.81 87 ALA A CA 1
ATOM 688 C C . ALA A 1 87 ? 3.751 -2.729 0.811 1.00 78.81 87 ALA A C 1
ATOM 690 O O . ALA A 1 87 ? 4.657 -3.121 0.077 1.00 78.81 87 ALA A O 1
ATOM 691 N N . LEU A 1 88 ? 2.551 -2.368 0.355 1.00 79.50 88 LEU A N 1
ATOM 692 C CA . LEU A 1 88 ? 2.174 -2.366 -1.053 1.00 79.50 88 LEU A CA 1
ATOM 693 C C . LEU A 1 88 ? 2.927 -1.279 -1.828 1.00 79.50 88 LEU A C 1
ATOM 695 O O . LEU A 1 88 ? 3.627 -1.604 -2.784 1.00 79.50 88 LEU A O 1
ATOM 699 N N . ALA A 1 89 ? 2.912 -0.039 -1.329 1.00 79.06 89 ALA A N 1
ATOM 700 C CA . ALA A 1 89 ? 3.686 1.061 -1.910 1.00 79.06 89 ALA A CA 1
ATOM 701 C C . ALA A 1 89 ? 5.189 0.733 -1.982 1.00 79.06 89 ALA A C 1
ATOM 703 O O . ALA A 1 89 ? 5.862 1.022 -2.967 1.00 79.06 89 ALA A O 1
ATOM 704 N N . LYS A 1 90 ? 5.730 0.061 -0.954 1.00 81.56 90 LYS A N 1
ATOM 705 C CA . LYS A 1 90 ? 7.132 -0.375 -0.957 1.00 81.56 90 LYS A CA 1
ATOM 706 C C . LYS A 1 90 ? 7.430 -1.406 -2.053 1.00 81.56 90 LYS A C 1
ATOM 708 O O . LYS A 1 90 ? 8.487 -1.322 -2.669 1.00 81.56 90 LYS A O 1
ATOM 713 N N . LYS A 1 91 ? 6.535 -2.373 -2.284 1.00 81.38 91 LYS A N 1
ATOM 714 C CA . LYS A 1 91 ? 6.708 -3.386 -3.340 1.00 81.38 91 LYS A CA 1
ATOM 715 C C . LYS A 1 91 ? 6.664 -2.778 -4.737 1.00 81.38 91 LYS A C 1
ATOM 717 O O . LYS A 1 91 ? 7.415 -3.218 -5.599 1.00 81.38 91 LYS A O 1
ATOM 722 N N . GLU A 1 92 ? 5.795 -1.797 -4.959 1.00 80.56 92 GLU A N 1
ATOM 723 C CA . GLU A 1 92 ? 5.703 -1.108 -6.247 1.00 80.56 92 GLU A CA 1
ATOM 724 C C . GLU A 1 92 ? 7.006 -0.365 -6.576 1.00 80.56 92 GLU A C 1
ATOM 726 O O . GLU A 1 92 ? 7.548 -0.509 -7.672 1.00 80.56 92 GLU A O 1
ATOM 731 N N . VAL A 1 93 ? 7.564 0.354 -5.596 1.00 81.75 93 VAL A N 1
ATOM 732 C CA . VAL A 1 93 ? 8.870 1.015 -5.740 1.00 81.75 93 VAL A CA 1
ATOM 733 C C . VAL A 1 93 ? 9.981 -0.010 -5.983 1.00 81.75 93 VAL A C 1
ATOM 735 O O . VAL A 1 93 ? 10.761 0.160 -6.912 1.00 81.75 93 VAL A O 1
ATOM 738 N N . GLU A 1 94 ? 10.022 -1.102 -5.213 1.00 83.94 94 GLU A N 1
ATOM 739 C CA . GLU A 1 94 ? 11.019 -2.173 -5.385 1.00 83.94 94 GLU A CA 1
ATOM 740 C C . GLU A 1 94 ? 10.950 -2.811 -6.789 1.00 83.94 94 GLU A C 1
ATOM 742 O O . GLU A 1 94 ? 11.982 -3.117 -7.387 1.00 83.94 94 GLU A O 1
ATOM 747 N N . ALA A 1 95 ? 9.750 -2.974 -7.356 1.00 85.12 95 ALA A N 1
ATOM 748 C CA . ALA A 1 95 ? 9.574 -3.480 -8.716 1.00 85.12 95 ALA A CA 1
ATOM 749 C C . ALA A 1 95 ? 10.132 -2.510 -9.773 1.00 85.12 95 ALA A C 1
ATOM 751 O O . ALA A 1 95 ? 10.871 -2.941 -10.664 1.00 85.12 95 ALA A O 1
ATOM 752 N N . LYS A 1 96 ? 9.836 -1.209 -9.641 1.00 84.25 96 LYS A N 1
ATOM 753 C CA . LYS A 1 96 ? 10.361 -0.151 -10.523 1.00 84.25 96 LYS A CA 1
ATOM 754 C C . LYS A 1 96 ? 11.889 -0.031 -10.425 1.00 84.25 96 LYS A C 1
ATOM 756 O O . LYS A 1 96 ? 12.565 0.077 -11.446 1.00 84.25 96 LYS A O 1
ATOM 761 N N . GLU A 1 97 ? 12.456 -0.123 -9.221 1.00 86.94 97 GLU A N 1
ATOM 762 C CA . GLU A 1 97 ? 13.912 -0.133 -9.003 1.00 86.94 97 GLU A CA 1
ATOM 763 C C . GLU A 1 97 ? 14.596 -1.307 -9.729 1.00 86.94 97 GLU A C 1
ATOM 765 O O . GLU A 1 97 ? 15.650 -1.133 -10.345 1.00 86.94 97 GLU A O 1
ATOM 770 N N . LEU A 1 98 ? 13.980 -2.493 -9.714 1.00 90.56 98 LEU A N 1
ATOM 771 C CA . LEU A 1 98 ? 14.510 -3.689 -10.377 1.00 90.56 98 LEU A CA 1
ATOM 772 C C . LEU A 1 98 ? 14.456 -3.569 -11.912 1.00 90.56 98 LEU A C 1
ATOM 774 O O . LEU A 1 98 ? 15.372 -4.010 -12.611 1.00 90.56 98 LEU A O 1
ATOM 778 N N . GLU A 1 99 ? 13.403 -2.960 -12.457 1.00 90.94 99 GLU A N 1
ATOM 779 C CA . GLU A 1 99 ? 13.306 -2.660 -13.891 1.00 90.94 99 GLU A CA 1
ATOM 780 C C . GLU A 1 99 ? 14.395 -1.678 -14.344 1.00 90.94 99 GLU A C 1
ATOM 782 O O . GLU A 1 99 ? 15.064 -1.908 -15.355 1.00 90.94 99 GLU A O 1
ATOM 787 N N . ILE A 1 100 ? 14.656 -0.649 -13.537 1.00 90.81 100 ILE A N 1
ATOM 788 C CA . ILE A 1 100 ? 15.751 0.298 -13.764 1.00 90.81 100 ILE A CA 1
ATOM 789 C C . ILE A 1 100 ? 17.109 -0.399 -13.746 1.00 90.81 100 ILE A C 1
ATOM 791 O O . ILE A 1 100 ? 17.921 -0.154 -14.638 1.00 90.81 100 ILE A O 1
ATOM 795 N N . GLU A 1 101 ? 17.367 -1.286 -12.782 1.00 94.62 101 GLU A N 1
ATOM 796 C CA . GLU A 1 101 ? 18.629 -2.033 -12.714 1.00 94.62 101 GLU A CA 1
ATOM 797 C C . GLU A 1 101 ? 18.856 -2.874 -13.984 1.00 94.62 101 GLU A C 1
ATOM 799 O O . GLU A 1 101 ? 19.946 -2.857 -14.568 1.00 94.62 101 GLU A O 1
ATOM 804 N N . LYS A 1 102 ? 17.813 -3.562 -14.468 1.00 95.94 102 LYS A N 1
ATOM 805 C CA . LYS A 1 102 ? 17.870 -4.331 -15.723 1.00 95.94 102 LYS A CA 1
ATOM 806 C C . LYS A 1 102 ? 18.160 -3.440 -16.929 1.00 95.94 102 LYS A C 1
ATOM 808 O O . LYS A 1 102 ? 19.039 -3.770 -17.724 1.00 95.94 102 LYS A O 1
ATOM 813 N N . LEU A 1 103 ? 17.470 -2.308 -17.059 1.00 96.00 103 LEU A N 1
ATOM 814 C CA . LEU A 1 103 ? 17.693 -1.374 -18.166 1.00 96.00 103 LEU A CA 1
ATOM 815 C C . LEU A 1 103 ? 19.087 -0.752 -18.126 1.00 96.00 103 LEU A C 1
ATOM 817 O O . LEU A 1 103 ? 19.736 -0.644 -19.163 1.00 96.00 103 LEU A O 1
ATOM 821 N N . GLN A 1 104 ? 19.589 -0.397 -16.943 1.00 96.75 104 GLN A N 1
ATOM 822 C CA . GLN A 1 104 ? 20.960 0.086 -16.783 1.00 96.75 104 GLN A CA 1
ATOM 823 C C . GLN A 1 104 ? 21.984 -0.965 -17.230 1.00 96.75 104 GLN A C 1
ATOM 825 O O . GLN A 1 104 ? 22.965 -0.625 -17.897 1.00 96.75 104 GLN A O 1
ATOM 830 N N . TYR A 1 105 ? 21.749 -2.245 -16.925 1.00 97.56 105 TYR A N 1
ATOM 831 C CA . TYR A 1 105 ? 22.597 -3.340 -17.398 1.00 97.56 105 TYR A CA 1
ATOM 832 C C . TYR A 1 105 ? 22.567 -3.495 -18.930 1.00 97.56 105 TYR A C 1
ATOM 834 O O . TYR A 1 105 ? 23.621 -3.636 -19.563 1.00 97.56 105 TYR A O 1
ATOM 842 N N . GLU A 1 106 ? 21.382 -3.429 -19.544 1.00 97.56 106 GLU A N 1
ATOM 843 C CA . GLU A 1 106 ? 21.218 -3.468 -21.004 1.00 97.56 106 GLU A CA 1
ATOM 844 C C . GLU A 1 106 ? 21.918 -2.285 -21.688 1.00 97.56 106 GLU A C 1
ATOM 846 O O . GLU A 1 106 ? 22.674 -2.483 -22.639 1.00 97.56 106 GLU A O 1
ATOM 851 N N . ILE A 1 107 ? 21.733 -1.069 -21.165 1.00 97.62 107 ILE A N 1
ATOM 852 C CA . ILE A 1 107 ? 22.397 0.152 -21.641 1.00 97.62 107 ILE A CA 1
ATOM 853 C C . ILE A 1 107 ? 23.913 -0.006 -21.562 1.00 97.62 107 ILE A C 1
ATOM 855 O O . ILE A 1 107 ? 24.594 0.212 -22.559 1.00 97.62 107 ILE A O 1
ATOM 859 N N . SER A 1 108 ? 24.447 -0.453 -20.422 1.00 97.69 108 SER A N 1
ATOM 860 C CA . SER A 1 108 ? 25.893 -0.639 -20.254 1.00 97.69 108 SER A CA 1
ATOM 861 C C . SER A 1 108 ? 26.466 -1.659 -21.245 1.00 97.69 108 SER A C 1
ATOM 863 O O . SER A 1 108 ? 27.550 -1.465 -21.802 1.00 97.69 108 SER A O 1
ATOM 865 N N . THR A 1 109 ? 25.719 -2.730 -21.520 1.00 98.06 109 THR A N 1
ATOM 866 C CA . THR A 1 109 ? 26.092 -3.732 -22.527 1.00 98.06 109 THR A CA 1
ATOM 867 C C . THR A 1 109 ? 26.101 -3.117 -23.930 1.00 98.06 109 THR A C 1
ATOM 869 O O . THR A 1 109 ? 27.091 -3.241 -24.654 1.00 98.06 109 THR A O 1
ATOM 872 N N . LEU A 1 110 ? 25.048 -2.383 -24.301 1.00 97.81 110 LEU A N 1
ATOM 873 C CA . LEU A 1 110 ? 24.952 -1.699 -25.593 1.00 97.81 110 LEU A CA 1
ATOM 874 C C . LEU A 1 110 ? 26.036 -0.628 -25.775 1.00 97.81 110 LEU A C 1
ATOM 876 O O . LEU A 1 110 ? 26.597 -0.512 -26.863 1.00 97.81 110 LEU A O 1
ATOM 880 N N . GLU A 1 111 ? 26.393 0.119 -24.730 1.00 97.25 111 GLU A N 1
ATOM 881 C CA . GLU A 1 111 ? 27.491 1.093 -24.761 1.00 97.25 111 GLU A CA 1
ATOM 882 C C . GLU A 1 111 ? 28.830 0.432 -25.119 1.00 97.25 111 GLU A C 1
ATOM 884 O O . GLU A 1 111 ? 29.581 0.952 -25.952 1.00 97.25 111 GLU A O 1
ATOM 889 N N . GLN A 1 112 ? 29.119 -0.747 -24.555 1.00 97.88 112 GLN A N 1
ATOM 890 C CA . GLN A 1 112 ? 30.322 -1.514 -24.901 1.00 97.88 112 GLN A CA 1
ATOM 891 C C . GLN A 1 112 ? 30.299 -1.998 -26.355 1.00 97.88 112 GLN A C 1
ATOM 893 O O . GLN A 1 112 ? 31.322 -1.962 -27.053 1.00 97.88 112 GLN A O 1
ATOM 898 N N . GLU A 1 113 ? 29.140 -2.436 -26.839 1.00 97.25 113 GLU A N 1
ATOM 899 C CA . GLU A 1 113 ? 28.977 -2.860 -28.226 1.00 97.25 113 GLU A CA 1
ATOM 900 C C . GLU A 1 113 ? 29.134 -1.697 -29.210 1.00 97.25 113 GLU A C 1
ATOM 902 O O . GLU A 1 113 ? 29.806 -1.853 -30.233 1.00 97.25 113 GLU A O 1
ATOM 907 N N . VAL A 1 114 ? 28.577 -0.523 -28.893 1.00 98.06 114 VAL A N 1
ATOM 908 C CA . VAL A 1 114 ? 28.757 0.714 -29.666 1.00 98.06 114 VAL A CA 1
ATOM 909 C C . VAL A 1 114 ? 30.232 1.104 -29.701 1.00 98.06 114 VAL A C 1
ATOM 911 O O . VAL A 1 114 ? 30.756 1.370 -30.782 1.00 98.06 114 VAL A O 1
ATOM 914 N N . ALA A 1 115 ? 30.935 1.072 -28.565 1.00 97.94 115 ALA A N 1
ATOM 915 C CA . ALA A 1 115 ? 32.367 1.367 -28.511 1.00 97.94 115 ALA A CA 1
ATOM 916 C C . ALA A 1 115 ? 33.191 0.397 -29.377 1.00 97.94 115 ALA A C 1
ATOM 918 O O . ALA A 1 115 ? 34.104 0.810 -30.098 1.00 97.94 115 ALA A O 1
ATOM 919 N N . THR A 1 116 ? 32.841 -0.891 -29.360 1.00 97.44 116 THR A N 1
ATOM 920 C CA . THR A 1 116 ? 33.498 -1.917 -30.181 1.00 97.44 116 THR A CA 1
ATOM 921 C C . THR A 1 116 ? 33.239 -1.700 -31.674 1.00 97.44 116 THR A C 1
ATOM 923 O O . THR A 1 116 ? 34.182 -1.715 -32.471 1.00 97.44 116 THR A O 1
ATOM 926 N N . ALA A 1 117 ? 31.985 -1.463 -32.068 1.00 96.94 117 ALA A N 1
ATOM 927 C CA . ALA A 1 117 ? 31.606 -1.188 -33.454 1.00 96.94 117 ALA A CA 1
ATOM 928 C C . ALA A 1 117 ? 32.257 0.105 -33.974 1.00 96.94 117 ALA A C 1
ATOM 930 O O . ALA A 1 117 ? 32.787 0.130 -35.086 1.00 96.94 117 ALA A O 1
ATOM 931 N N . GLN A 1 118 ? 32.309 1.150 -33.142 1.00 97.94 118 GLN A N 1
ATOM 932 C CA . GLN A 1 118 ? 32.995 2.404 -33.452 1.00 97.94 118 GLN A CA 1
ATOM 933 C C . GLN A 1 118 ? 34.482 2.161 -33.729 1.00 97.94 118 GLN A C 1
ATOM 935 O O . GLN A 1 118 ? 35.000 2.598 -34.756 1.00 97.94 118 GLN A O 1
ATOM 940 N N . HIS A 1 119 ? 35.156 1.385 -32.874 1.00 97.12 119 HIS A N 1
ATOM 941 C CA . HIS A 1 119 ? 36.555 1.014 -33.079 1.00 97.12 119 HIS A CA 1
ATOM 942 C C . HIS A 1 119 ? 36.789 0.273 -34.404 1.00 97.12 119 HIS A C 1
ATOM 944 O O . HIS A 1 119 ? 37.793 0.512 -35.080 1.00 97.12 119 HIS A O 1
ATOM 950 N N . GLN A 1 120 ? 35.880 -0.625 -34.794 1.00 95.88 120 GLN A N 1
ATOM 951 C CA . GLN A 1 120 ? 35.967 -1.339 -36.071 1.00 95.88 120 GLN A CA 1
ATOM 952 C C . GLN A 1 120 ? 35.813 -0.390 -37.266 1.00 95.88 120 GLN A C 1
ATOM 954 O O . GLN A 1 120 ? 36.615 -0.451 -38.201 1.00 95.88 120 GLN A O 1
ATOM 959 N N . VAL A 1 121 ? 34.830 0.513 -37.219 1.00 97.38 121 VAL A N 1
ATOM 960 C CA . VAL A 1 121 ? 34.607 1.542 -38.247 1.00 97.38 121 VAL A CA 1
ATOM 961 C C . VAL A 1 121 ? 35.827 2.456 -38.378 1.00 97.38 121 VAL A C 1
ATOM 963 O O . VAL A 1 121 ? 36.312 2.672 -39.489 1.00 97.38 121 VAL A O 1
ATOM 966 N N . ASP A 1 122 ? 36.384 2.934 -37.266 1.00 97.38 122 ASP A N 1
ATOM 967 C CA . ASP A 1 122 ? 37.559 3.812 -37.267 1.00 97.38 122 ASP A CA 1
ATOM 968 C C . ASP A 1 122 ? 38.798 3.119 -37.845 1.00 97.38 122 ASP A C 1
ATOM 970 O O . ASP A 1 122 ? 39.576 3.726 -38.588 1.00 97.38 122 ASP A O 1
ATOM 974 N N . ASN A 1 123 ? 38.978 1.829 -37.551 1.00 96.12 123 ASN A N 1
ATOM 975 C CA . ASN A 1 123 ? 40.054 1.031 -38.131 1.00 96.12 123 ASN A CA 1
ATOM 9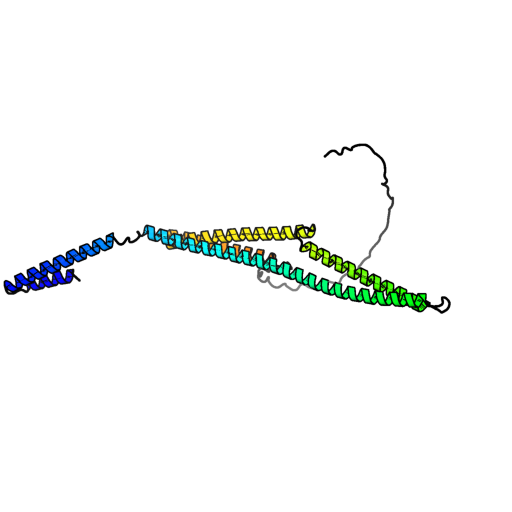76 C C . ASN A 1 123 ? 39.890 0.873 -39.651 1.00 96.12 123 ASN A C 1
ATOM 978 O O . ASN A 1 123 ? 40.863 1.041 -40.385 1.00 96.12 123 ASN A O 1
ATOM 982 N N . LEU A 1 124 ? 38.673 0.607 -40.139 1.00 94.94 124 LEU A N 1
ATOM 983 C CA . LEU A 1 124 ? 38.388 0.539 -41.578 1.00 94.94 124 LEU A CA 1
ATOM 984 C C . LEU A 1 124 ? 38.617 1.890 -42.272 1.00 94.94 124 LEU A C 1
ATOM 986 O O . LEU A 1 124 ? 39.206 1.919 -43.350 1.00 94.94 124 LEU A O 1
ATOM 990 N N . LYS A 1 125 ?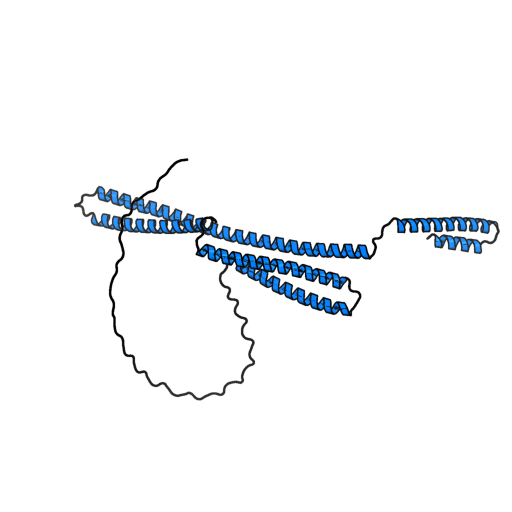 38.239 3.008 -41.636 1.00 94.62 125 LYS A N 1
ATOM 991 C CA . LYS A 1 125 ? 38.518 4.367 -42.139 1.00 94.62 125 LYS A CA 1
ATOM 992 C C . LYS A 1 125 ? 40.014 4.630 -42.279 1.00 94.62 125 LYS A C 1
ATOM 994 O O . LYS A 1 125 ? 40.449 5.151 -43.302 1.00 94.62 125 LYS A O 1
ATOM 999 N N . LYS A 1 126 ? 40.811 4.240 -41.278 1.00 94.50 126 LYS A N 1
ATOM 1000 C CA . LYS A 1 126 ? 42.278 4.365 -41.326 1.00 94.50 126 LYS A CA 1
ATOM 1001 C C . LYS A 1 126 ? 42.894 3.529 -42.447 1.00 94.50 126 LYS A C 1
ATOM 1003 O O . LYS A 1 126 ? 43.782 4.023 -43.133 1.00 94.50 126 LYS A O 1
ATOM 1008 N N . LEU A 1 127 ? 42.423 2.293 -42.640 1.00 91.75 127 LEU A N 1
ATOM 1009 C CA . LEU A 1 127 ? 42.881 1.431 -43.735 1.00 91.75 127 LEU A CA 1
ATOM 1010 C C . LEU A 1 127 ? 42.548 2.032 -45.104 1.00 91.75 127 LEU A C 1
ATOM 1012 O O . LEU A 1 127 ? 43.406 2.040 -45.979 1.00 91.75 127 LEU A O 1
ATOM 1016 N N . LEU A 1 128 ? 41.341 2.578 -45.268 1.00 90.62 128 LEU A N 1
ATOM 1017 C CA . LEU A 1 128 ? 40.916 3.210 -46.516 1.00 90.62 128 LEU A CA 1
ATOM 1018 C C . LEU A 1 128 ? 41.727 4.478 -46.828 1.00 90.62 128 LEU A C 1
ATOM 1020 O O . LEU A 1 128 ? 42.124 4.682 -47.966 1.00 90.62 128 LEU A O 1
ATOM 1024 N N . ALA A 1 129 ? 42.032 5.300 -45.819 1.00 90.06 129 ALA A N 1
ATOM 1025 C CA . ALA A 1 129 ? 42.829 6.519 -45.989 1.00 90.06 129 ALA A CA 1
ATOM 1026 C C . ALA A 1 129 ? 44.299 6.257 -46.374 1.00 90.06 129 ALA A C 1
ATOM 1028 O O . ALA A 1 129 ? 44.960 7.153 -46.894 1.00 90.06 129 ALA A O 1
ATOM 1029 N N . GLY A 1 130 ? 44.820 5.060 -46.081 1.00 86.75 130 GLY A N 1
ATOM 1030 C CA . GLY A 1 130 ? 46.177 4.639 -46.439 1.00 86.75 130 GLY A CA 1
ATOM 1031 C C . GLY A 1 130 ? 46.275 3.812 -47.726 1.00 86.75 130 GLY A C 1
ATOM 1032 O O . GLY A 1 130 ? 47.388 3.445 -48.098 1.00 86.75 130 GLY A O 1
ATOM 1033 N N . ALA A 1 131 ? 45.150 3.489 -48.371 1.00 86.00 131 ALA A N 1
ATOM 1034 C CA . ALA A 1 131 ? 45.109 2.706 -49.603 1.00 86.00 131 ALA A CA 1
ATOM 1035 C C . ALA A 1 131 ? 45.271 3.601 -50.844 1.00 86.00 131 ALA A C 1
ATOM 1037 O O . ALA A 1 131 ? 44.821 4.748 -50.852 1.00 86.00 131 ALA A O 1
ATOM 1038 N N . ASP A 1 132 ? 45.906 3.074 -51.893 1.00 83.56 132 ASP A N 1
ATOM 1039 C CA . ASP A 1 132 ? 45.972 3.746 -53.192 1.00 83.56 132 ASP A CA 1
ATOM 1040 C C . ASP A 1 132 ? 44.585 3.661 -53.868 1.00 83.56 132 ASP A C 1
ATOM 1042 O O . ASP A 1 132 ? 44.007 2.569 -53.919 1.00 83.56 132 ASP A O 1
ATOM 1046 N N . PRO A 1 133 ? 44.006 4.781 -54.343 1.00 75.19 133 PRO A N 1
ATOM 1047 C CA . PRO A 1 133 ? 42.677 4.797 -54.956 1.00 75.19 133 PRO A CA 1
ATOM 1048 C C . PRO A 1 133 ? 42.528 3.886 -56.188 1.00 75.19 133 PRO A C 1
ATOM 1050 O O . PRO A 1 133 ? 41.398 3.532 -56.518 1.00 75.19 133 PRO A O 1
ATOM 1053 N N . ASP A 1 134 ? 43.622 3.474 -56.839 1.00 74.44 134 ASP A N 1
ATOM 1054 C CA . ASP A 1 134 ? 43.587 2.536 -57.973 1.00 74.44 134 ASP A CA 1
ATOM 1055 C C . ASP A 1 134 ? 43.647 1.043 -57.553 1.00 74.44 134 ASP A C 1
ATOM 1057 O O . ASP A 1 134 ? 43.480 0.156 -58.393 1.00 74.44 134 ASP A O 1
ATOM 1061 N N . ASP A 1 135 ? 43.827 0.732 -56.260 1.00 76.56 135 ASP A N 1
ATOM 1062 C CA . ASP A 1 135 ? 44.107 -0.623 -55.737 1.00 76.56 135 ASP A CA 1
ATOM 1063 C C . ASP A 1 135 ? 42.845 -1.385 -55.261 1.00 76.56 135 ASP A C 1
ATOM 1065 O O . ASP A 1 135 ? 42.881 -2.200 -54.337 1.00 76.56 135 ASP A O 1
ATOM 1069 N N . GLY A 1 136 ? 41.687 -1.117 -55.879 1.00 75.19 136 GLY A N 1
ATOM 1070 C CA . GLY A 1 136 ? 40.464 -1.913 -55.691 1.00 75.19 136 GLY A CA 1
ATOM 1071 C C . GLY A 1 136 ? 39.885 -1.902 -54.264 1.00 75.19 136 GLY A C 1
ATOM 1072 O O . GLY A 1 136 ? 39.606 -2.956 -53.686 1.00 75.19 136 GLY A O 1
ATOM 1073 N N . THR A 1 137 ? 39.649 -0.716 -53.691 1.00 88.50 137 THR A N 1
ATOM 1074 C CA . THR A 1 137 ? 39.147 -0.501 -52.312 1.00 88.50 137 THR A CA 1
ATOM 1075 C C . THR A 1 137 ? 37.679 -0.876 -52.072 1.00 88.50 137 THR A C 1
ATOM 1077 O O . THR A 1 137 ? 37.196 -0.803 -50.938 1.00 88.50 137 THR A O 1
ATOM 1080 N N . GLU A 1 138 ? 36.965 -1.333 -53.100 1.00 89.69 138 GLU A N 1
ATOM 1081 C CA . GLU A 1 138 ? 35.520 -1.605 -53.106 1.00 89.69 138 GLU A CA 1
ATOM 1082 C C . GLU A 1 138 ? 35.063 -2.495 -51.934 1.00 89.69 138 GLU A C 1
ATOM 1084 O O . GLU A 1 138 ? 34.019 -2.265 -51.320 1.00 89.69 138 GLU A O 1
ATOM 1089 N N . VAL A 1 139 ? 35.871 -3.497 -51.566 1.00 90.06 139 VAL A N 1
ATOM 1090 C CA . VAL A 1 139 ? 35.571 -4.417 -50.455 1.00 90.06 139 VAL A CA 1
ATOM 1091 C C . VAL A 1 139 ? 35.680 -3.722 -49.092 1.00 90.06 139 VAL A C 1
ATOM 1093 O O . VAL A 1 139 ? 34.891 -4.013 -48.190 1.00 90.06 139 VAL A O 1
ATOM 1096 N N . ILE A 1 140 ? 36.647 -2.815 -48.921 1.00 90.69 140 ILE A N 1
ATOM 1097 C CA . ILE A 1 140 ? 36.834 -2.042 -47.683 1.00 90.69 140 ILE A CA 1
ATOM 1098 C C . ILE A 1 140 ? 35.700 -1.028 -47.545 1.00 90.69 140 ILE A C 1
ATOM 1100 O O . ILE A 1 140 ? 35.113 -0.925 -46.472 1.00 90.69 140 ILE A O 1
ATOM 1104 N N . GLU A 1 141 ? 35.326 -0.354 -48.632 1.00 91.38 141 GLU A N 1
ATOM 1105 C CA . GLU A 1 141 ? 34.197 0.579 -48.656 1.00 91.38 141 GLU A CA 1
ATOM 1106 C C . GLU A 1 141 ? 32.861 -0.110 -48.369 1.00 91.38 141 GLU A C 1
ATOM 1108 O O . GLU A 1 141 ? 32.048 0.405 -47.601 1.00 91.38 141 GLU A O 1
ATOM 1113 N N . ALA A 1 142 ? 32.631 -1.301 -48.931 1.00 94.19 142 ALA A N 1
ATOM 1114 C CA . ALA A 1 142 ? 31.436 -2.088 -48.643 1.00 94.19 142 ALA A CA 1
ATOM 1115 C C . ALA A 1 142 ? 31.372 -2.514 -47.165 1.00 94.19 142 ALA A C 1
ATOM 1117 O O . ALA A 1 142 ? 30.317 -2.408 -46.534 1.00 94.19 142 ALA A O 1
ATOM 1118 N N . LYS A 1 143 ? 32.500 -2.955 -46.587 1.00 94.50 143 LYS A N 1
ATOM 1119 C CA . LYS A 1 143 ? 32.600 -3.281 -45.152 1.00 94.50 143 LYS A CA 1
ATOM 1120 C C . LYS A 1 143 ? 32.404 -2.053 -44.271 1.00 94.50 143 LYS A C 1
ATOM 1122 O O . LYS A 1 143 ? 31.730 -2.161 -43.253 1.00 94.50 143 LYS A O 1
ATOM 1127 N N . LEU A 1 144 ? 32.952 -0.907 -44.672 1.00 95.94 144 LEU A N 1
ATOM 1128 C CA . LEU A 1 144 ? 32.793 0.354 -43.961 1.00 95.94 144 LEU A CA 1
ATOM 1129 C C . LEU A 1 144 ? 31.324 0.782 -43.944 1.00 95.94 144 LEU A C 1
ATOM 1131 O O . LEU A 1 144 ? 30.781 0.982 -42.866 1.00 95.94 144 LEU A O 1
ATOM 1135 N N . LYS A 1 145 ? 30.651 0.805 -45.104 1.00 95.62 145 LYS A N 1
ATOM 1136 C CA . LYS A 1 145 ? 29.214 1.118 -45.194 1.00 95.62 145 LYS A CA 1
ATOM 1137 C C . LYS A 1 145 ? 28.364 0.195 -44.325 1.00 95.62 145 LYS A C 1
ATOM 1139 O O . LYS A 1 145 ? 27.446 0.656 -43.653 1.00 95.62 145 LYS A O 1
ATOM 1144 N N . LYS A 1 146 ? 28.668 -1.108 -44.319 1.00 96.31 146 LYS A N 1
ATOM 1145 C CA . LYS A 1 146 ? 27.971 -2.074 -43.460 1.00 96.31 146 LYS A CA 1
ATOM 1146 C C . LYS A 1 146 ? 28.218 -1.789 -41.972 1.00 96.31 146 LYS A C 1
ATOM 1148 O O . LYS A 1 146 ? 27.262 -1.775 -41.206 1.00 96.31 146 LYS A O 1
ATOM 1153 N N . GLY A 1 147 ? 29.470 -1.551 -41.578 1.00 96.38 147 GLY A N 1
ATOM 1154 C CA . GLY A 1 147 ? 29.836 -1.247 -40.193 1.00 96.38 147 GLY A CA 1
ATOM 1155 C C . GLY A 1 147 ? 29.236 0.068 -39.694 1.00 96.38 147 GLY A C 1
ATOM 1156 O O . GLY A 1 147 ? 28.753 0.127 -38.571 1.00 96.38 147 GLY A O 1
ATOM 1157 N N . GLU A 1 148 ? 29.189 1.101 -40.537 1.00 96.31 148 GLU A N 1
ATOM 1158 C CA . GLU A 1 148 ? 28.533 2.376 -40.221 1.00 96.31 148 GLU A CA 1
ATOM 1159 C C . GLU A 1 148 ? 27.017 2.210 -40.050 1.00 96.31 148 GLU A C 1
ATOM 1161 O O . GLU A 1 148 ? 26.436 2.792 -39.137 1.00 96.31 148 GLU A O 1
ATOM 1166 N N . ALA A 1 149 ? 26.373 1.381 -40.877 1.00 97.19 149 ALA A N 1
ATOM 1167 C CA . ALA A 1 149 ? 24.955 1.070 -40.717 1.00 97.19 149 ALA A CA 1
ATOM 1168 C C . ALA A 1 149 ? 24.668 0.315 -39.405 1.00 97.19 149 ALA A C 1
ATOM 1170 O O . ALA A 1 149 ? 23.709 0.644 -38.709 1.00 97.19 149 ALA A O 1
ATOM 1171 N N . GLU A 1 150 ? 25.502 -0.665 -39.047 1.00 95.94 150 GLU A N 1
ATOM 1172 C CA . GLU A 1 150 ? 25.373 -1.432 -37.801 1.00 95.94 150 GLU A CA 1
ATOM 1173 C C . GLU A 1 150 ? 25.631 -0.568 -36.557 1.00 95.94 150 GLU A C 1
ATOM 1175 O O . GLU A 1 150 ? 24.871 -0.628 -35.591 1.00 95.94 150 GLU A O 1
ATOM 1180 N N . LEU A 1 151 ? 26.651 0.292 -36.603 1.00 97.56 151 LEU A N 1
ATOM 1181 C CA . LEU A 1 151 ? 26.943 1.270 -35.556 1.00 97.56 151 LEU A CA 1
ATOM 1182 C C . LEU A 1 151 ? 25.764 2.229 -35.338 1.00 97.56 151 LEU A C 1
ATOM 1184 O O . LEU A 1 151 ? 25.342 2.422 -34.200 1.00 97.56 151 LEU A O 1
ATOM 1188 N N . ASN A 1 152 ? 25.204 2.787 -36.416 1.00 97.19 152 ASN A N 1
ATOM 1189 C CA . ASN A 1 152 ? 24.041 3.674 -36.331 1.00 97.19 152 ASN A CA 1
ATOM 1190 C C . ASN A 1 152 ? 22.812 2.954 -35.760 1.00 97.19 152 ASN A C 1
ATOM 1192 O O . ASN A 1 152 ? 22.063 3.547 -34.986 1.00 97.19 152 ASN A O 1
ATOM 1196 N N . ALA A 1 153 ? 22.602 1.680 -36.110 1.00 97.62 153 ALA A N 1
ATOM 1197 C CA . ALA A 1 153 ? 21.511 0.882 -35.556 1.00 97.62 153 ALA A CA 1
ATOM 1198 C C . ALA A 1 153 ? 21.665 0.684 -34.038 1.00 97.62 153 ALA A C 1
ATOM 1200 O O . ALA A 1 153 ? 20.716 0.939 -33.299 1.00 97.62 153 ALA A O 1
ATOM 1201 N N . LYS A 1 154 ? 22.866 0.321 -33.567 1.00 96.75 154 LYS A N 1
ATOM 1202 C CA . LYS A 1 154 ? 23.162 0.166 -32.131 1.00 96.75 154 LYS A CA 1
ATOM 1203 C C . LYS A 1 154 ? 23.050 1.485 -31.364 1.00 96.75 154 LYS A C 1
ATOM 1205 O O . LYS A 1 154 ? 22.497 1.507 -30.273 1.00 96.75 154 LYS A O 1
ATOM 1210 N N . GLN A 1 155 ? 23.509 2.599 -31.940 1.00 97.69 155 GLN A N 1
ATOM 1211 C CA . GLN A 1 155 ? 23.329 3.929 -31.341 1.00 97.69 155 GLN A CA 1
ATOM 1212 C C . GLN A 1 155 ? 21.849 4.319 -31.236 1.00 97.69 155 GLN A C 1
ATOM 1214 O O . GLN A 1 155 ? 21.437 4.899 -30.235 1.00 97.69 155 GLN A O 1
ATOM 1219 N N . ALA A 1 156 ? 21.034 3.974 -32.236 1.00 97.38 156 ALA A N 1
ATOM 1220 C CA . ALA A 1 156 ? 19.595 4.214 -32.190 1.00 97.38 156 ALA A CA 1
ATOM 1221 C C . ALA A 1 156 ? 18.886 3.339 -31.140 1.00 97.38 156 ALA A C 1
ATOM 1223 O O . ALA A 1 156 ? 17.943 3.798 -30.501 1.00 97.38 156 ALA A O 1
ATOM 1224 N N . GLU A 1 157 ? 19.319 2.090 -30.959 1.00 97.25 157 GLU A N 1
ATOM 1225 C CA . GLU A 1 157 ? 18.808 1.202 -29.909 1.00 97.25 157 GLU A CA 1
ATOM 1226 C C . GLU A 1 157 ? 19.187 1.700 -28.510 1.00 97.25 157 GLU A C 1
ATOM 1228 O O . GLU A 1 157 ? 18.316 1.823 -27.650 1.00 97.25 157 GLU A O 1
ATOM 1233 N N . LEU A 1 158 ? 20.450 2.091 -28.319 1.00 97.44 158 LEU A N 1
ATOM 1234 C CA . LEU A 1 158 ? 20.934 2.709 -27.087 1.00 97.44 158 LEU A CA 1
ATOM 1235 C C . LEU A 1 158 ? 20.125 3.965 -26.732 1.00 97.44 158 LEU A C 1
ATOM 1237 O O . LEU A 1 158 ? 19.681 4.100 -25.597 1.00 97.44 158 LEU A O 1
ATOM 1241 N N . ALA A 1 159 ? 19.867 4.844 -27.706 1.00 96.69 159 ALA A N 1
ATOM 1242 C CA . ALA A 1 159 ? 19.062 6.045 -27.492 1.00 96.69 159 ALA A CA 1
ATOM 1243 C C . ALA A 1 159 ? 17.623 5.716 -27.055 1.00 96.69 159 ALA A C 1
ATOM 1245 O O . ALA A 1 159 ? 17.100 6.348 -26.143 1.00 96.69 159 ALA A O 1
ATOM 1246 N N . LYS A 1 160 ? 16.989 4.697 -27.656 1.00 97.44 160 LYS A N 1
ATOM 1247 C CA . LYS A 1 160 ? 15.649 4.246 -27.235 1.00 97.44 160 LYS A CA 1
ATOM 1248 C C . LYS A 1 160 ? 15.645 3.761 -25.787 1.00 97.44 160 LYS A C 1
ATOM 1250 O O . LYS A 1 160 ? 14.749 4.134 -25.039 1.00 97.44 160 LYS A O 1
ATOM 1255 N N . LYS A 1 161 ? 16.649 2.969 -25.402 1.00 95.94 161 LYS A N 1
ATOM 1256 C CA . LYS A 1 161 ? 16.796 2.438 -24.040 1.00 95.94 161 LYS A CA 1
ATOM 1257 C C . LYS A 1 161 ? 17.092 3.536 -23.017 1.00 95.94 161 LYS A C 1
ATOM 1259 O O . LYS A 1 161 ? 16.533 3.517 -21.929 1.00 95.94 161 LYS A O 1
ATOM 1264 N N . GLN A 1 162 ? 17.900 4.532 -23.378 1.00 95.25 162 GLN A N 1
ATOM 1265 C CA . GLN A 1 162 ? 18.141 5.712 -22.541 1.00 95.25 162 GLN A CA 1
ATOM 1266 C C . GLN A 1 162 ? 16.859 6.525 -22.313 1.00 95.25 162 GLN A C 1
ATOM 1268 O O . GLN A 1 162 ? 16.594 6.917 -21.183 1.00 95.25 162 GLN A O 1
ATOM 1273 N N . THR A 1 163 ? 16.029 6.718 -23.344 1.00 94.31 163 THR A N 1
ATOM 1274 C CA . THR A 1 163 ? 14.719 7.377 -23.193 1.00 94.31 163 THR A CA 1
ATOM 1275 C C . THR A 1 163 ? 13.733 6.551 -22.359 1.00 94.31 163 THR A C 1
ATOM 1277 O O . THR A 1 163 ? 12.933 7.116 -21.623 1.00 94.31 163 THR A O 1
ATOM 1280 N N . GLU A 1 164 ? 13.755 5.222 -22.469 1.00 93.44 164 GLU A N 1
ATOM 1281 C CA . GLU A 1 164 ? 12.947 4.329 -21.625 1.00 93.44 164 GLU A CA 1
ATOM 1282 C C . GLU A 1 164 ? 13.352 4.440 -20.146 1.00 93.44 164 GLU A C 1
ATOM 1284 O O . GLU A 1 164 ? 12.492 4.607 -19.286 1.00 93.44 164 GLU A O 1
ATOM 1289 N N . LEU A 1 165 ? 14.659 4.451 -19.864 1.00 92.75 165 LEU A N 1
ATOM 1290 C CA . LEU A 1 165 ? 15.191 4.672 -18.519 1.00 92.75 165 LEU A CA 1
ATOM 1291 C C . LEU A 1 165 ? 14.825 6.060 -17.965 1.00 92.75 165 LEU A C 1
ATOM 1293 O O . LEU A 1 165 ? 14.456 6.161 -16.800 1.00 92.75 165 LEU A O 1
ATOM 1297 N N . GLU A 1 166 ? 14.915 7.114 -18.782 1.00 90.50 166 GLU A N 1
ATOM 1298 C CA . GLU A 1 166 ? 14.533 8.481 -18.394 1.00 90.50 166 GLU A CA 1
ATOM 1299 C C . GLU A 1 166 ? 13.056 8.550 -17.992 1.00 90.50 166 GLU A C 1
ATOM 1301 O O . GLU A 1 166 ? 12.748 9.035 -16.912 1.00 90.50 166 GLU A O 1
ATOM 1306 N N . LYS A 1 167 ? 12.156 7.944 -18.777 1.00 88.38 167 LYS A N 1
ATOM 1307 C CA . LYS A 1 167 ? 10.728 7.863 -18.430 1.00 88.38 167 LYS A CA 1
ATOM 1308 C C . LYS A 1 167 ? 10.467 7.128 -17.116 1.00 88.38 167 LYS A C 1
ATOM 1310 O O . LYS A 1 167 ? 9.623 7.557 -16.339 1.00 88.38 167 LYS A O 1
ATOM 1315 N N . LEU A 1 168 ? 11.170 6.024 -16.859 1.00 87.00 168 LEU A N 1
ATOM 1316 C CA . LEU A 1 168 ? 11.021 5.297 -15.593 1.00 87.00 168 LEU A CA 1
ATOM 1317 C C . LEU A 1 168 ? 11.544 6.107 -14.404 1.00 87.00 168 LEU A C 1
ATOM 1319 O O . LEU A 1 168 ? 10.937 6.074 -13.335 1.00 87.00 168 LEU A O 1
ATOM 1323 N N . LEU A 1 169 ? 12.633 6.855 -14.582 1.00 86.44 169 LEU A N 1
ATOM 1324 C CA . LEU A 1 169 ? 13.143 7.765 -13.558 1.00 86.44 169 LEU A CA 1
ATOM 1325 C C . LEU A 1 169 ? 12.182 8.932 -13.306 1.00 86.44 169 LEU A C 1
ATOM 1327 O O . LEU A 1 169 ? 11.925 9.240 -12.146 1.00 86.44 169 LEU A O 1
ATOM 1331 N N . ASP A 1 170 ? 11.596 9.510 -14.355 1.00 83.44 170 ASP A N 1
ATOM 1332 C CA . ASP A 1 170 ? 10.564 10.546 -14.239 1.00 83.44 170 ASP A CA 1
ATOM 1333 C C . ASP A 1 170 ? 9.311 10.010 -13.525 1.00 83.44 170 ASP A C 1
ATOM 1335 O O . ASP A 1 170 ? 8.726 10.713 -12.711 1.00 83.44 170 ASP A O 1
ATOM 1339 N N . SER A 1 171 ? 8.937 8.740 -13.734 1.00 74.62 171 SER A N 1
ATOM 1340 C CA . SER A 1 171 ? 7.822 8.102 -13.008 1.00 74.62 171 SER A CA 1
ATOM 1341 C C . SER A 1 171 ? 8.100 7.880 -11.509 1.00 74.62 171 SER A C 1
ATOM 1343 O O . SER A 1 171 ? 7.171 7.709 -10.715 1.00 74.62 171 SER A O 1
ATOM 1345 N N . LEU A 1 172 ? 9.377 7.859 -11.108 1.00 76.12 172 LEU A N 1
ATOM 1346 C CA . LEU A 1 172 ? 9.814 7.785 -9.709 1.00 76.12 172 LEU A CA 1
ATOM 1347 C C . LEU A 1 172 ? 9.981 9.170 -9.075 1.00 76.12 172 LEU A C 1
ATOM 1349 O O . LEU A 1 172 ? 9.992 9.268 -7.845 1.00 76.12 172 LEU A O 1
ATOM 1353 N N . ASP A 1 173 ? 10.110 10.223 -9.886 1.00 66.62 173 ASP A N 1
ATOM 1354 C CA . ASP A 1 173 ? 10.141 11.608 -9.434 1.00 66.62 173 ASP A CA 1
ATOM 1355 C C . ASP A 1 173 ? 8.718 12.201 -9.450 1.00 66.62 173 ASP A C 1
ATOM 1357 O O . ASP A 1 173 ? 8.146 12.462 -10.511 1.00 66.62 173 ASP A O 1
ATOM 1361 N N . PRO A 1 174 ? 8.094 12.452 -8.286 1.00 56.34 174 PRO A N 1
ATOM 1362 C CA . PRO A 1 174 ? 6.712 12.924 -8.231 1.00 56.34 174 PRO A CA 1
ATOM 1363 C C . PRO A 1 174 ? 6.475 14.284 -8.915 1.00 56.34 174 PRO A C 1
ATOM 1365 O O . PRO A 1 174 ? 5.314 14.667 -9.078 1.00 56.34 174 PRO A O 1
ATOM 1368 N N . GLU A 1 175 ? 7.522 15.023 -9.299 1.00 49.97 175 GLU A N 1
ATOM 1369 C CA . GLU A 1 175 ? 7.422 16.352 -9.915 1.00 49.97 175 GLU A CA 1
ATOM 1370 C C . GLU A 1 175 ? 7.234 16.340 -11.454 1.00 49.97 175 GLU A C 1
ATOM 1372 O O . GLU A 1 175 ? 6.922 17.389 -12.022 1.00 49.97 175 GLU A O 1
ATOM 1377 N N . GLY A 1 176 ? 7.344 15.185 -12.134 1.00 54.28 176 GLY A N 1
ATOM 1378 C CA . GLY A 1 176 ? 7.421 15.081 -13.607 1.00 54.28 176 GLY A CA 1
ATOM 1379 C C . GLY A 1 176 ? 6.322 14.281 -14.331 1.00 54.28 176 GLY A C 1
ATOM 1380 O O . GLY A 1 176 ? 6.589 13.714 -15.385 1.00 54.28 176 GLY A O 1
ATOM 1381 N N . LYS A 1 177 ? 5.096 14.197 -13.798 1.00 56.12 177 LYS A N 1
ATOM 1382 C CA . LYS A 1 177 ? 4.069 13.232 -14.258 1.00 56.12 177 LYS A CA 1
ATOM 1383 C C . LYS A 1 177 ? 3.465 13.511 -15.643 1.00 56.12 177 LYS A C 1
ATOM 1385 O O . LYS A 1 177 ? 3.142 14.652 -15.986 1.00 56.12 177 LYS A O 1
ATOM 1390 N N . THR A 1 178 ? 3.216 12.443 -16.404 1.00 62.75 178 THR A N 1
ATOM 1391 C CA . THR A 1 178 ? 2.451 12.467 -17.668 1.00 62.75 178 THR A CA 1
ATOM 1392 C C . THR A 1 178 ? 0.936 12.292 -17.435 1.00 62.75 178 THR A C 1
ATOM 1394 O O . THR A 1 178 ? 0.520 11.831 -16.379 1.00 62.75 178 THR A O 1
ATOM 1397 N N . GLN A 1 179 ? 0.072 12.671 -18.392 1.00 58.62 179 GLN A N 1
ATOM 1398 C CA . GLN A 1 179 ? -1.397 12.618 -18.210 1.00 58.62 179 GLN A CA 1
ATOM 1399 C C . GLN A 1 179 ? -1.936 11.192 -17.982 1.00 58.62 179 GLN A C 1
ATOM 1401 O O . GLN A 1 179 ? -2.788 11.018 -17.119 1.00 58.62 179 GLN A O 1
ATOM 1406 N N . ASP A 1 180 ? -1.414 10.184 -18.690 1.00 64.06 180 ASP A N 1
ATOM 1407 C CA . ASP A 1 180 ? -1.815 8.778 -18.491 1.00 64.06 180 ASP A CA 1
ATOM 1408 C C . ASP A 1 180 ? -1.429 8.270 -17.087 1.00 64.06 180 ASP A C 1
ATOM 1410 O O . ASP A 1 180 ? -2.161 7.493 -16.477 1.00 64.06 180 ASP A O 1
ATOM 1414 N N . GLU A 1 181 ? -0.302 8.736 -16.535 1.00 60.44 181 GLU A N 1
ATOM 1415 C CA . GLU A 1 181 ? 0.098 8.419 -15.156 1.00 60.44 181 GLU A CA 1
ATOM 1416 C C . GLU A 1 181 ? -0.762 9.150 -14.124 1.00 60.44 181 GLU A C 1
ATOM 1418 O O . GLU A 1 181 ? -1.081 8.574 -13.090 1.00 60.44 181 GLU A O 1
ATOM 1423 N N . LEU A 1 182 ? -1.179 10.389 -14.408 1.00 61.16 182 LEU A N 1
ATOM 1424 C CA . LEU A 1 182 ? -2.119 11.124 -13.558 1.00 61.16 182 LEU A CA 1
ATOM 1425 C C . LEU A 1 182 ? -3.495 10.453 -13.515 1.00 61.16 182 LEU A C 1
ATOM 1427 O O . LEU A 1 182 ? -4.126 10.447 -12.461 1.00 61.16 182 LEU A O 1
ATOM 1431 N N . ASP A 1 183 ? -3.956 9.895 -14.635 1.00 69.25 183 ASP A N 1
ATOM 1432 C CA . ASP A 1 183 ? -5.240 9.196 -14.707 1.00 69.25 183 ASP A CA 1
ATOM 1433 C C . ASP A 1 183 ? -5.179 7.857 -13.945 1.00 69.25 183 ASP A C 1
ATOM 1435 O O . ASP A 1 183 ? -6.096 7.543 -13.184 1.00 69.25 183 ASP A O 1
ATOM 1439 N N . LYS A 1 184 ? -4.063 7.119 -14.042 1.00 69.88 184 LYS A N 1
ATOM 1440 C CA . LYS A 1 184 ? -3.836 5.898 -13.251 1.00 69.88 184 LYS A CA 1
ATOM 1441 C C . LYS A 1 184 ? -3.703 6.185 -11.751 1.00 69.88 184 LYS A C 1
ATOM 1443 O O . LYS A 1 184 ? -4.335 5.524 -10.933 1.00 69.88 184 LYS A O 1
ATOM 1448 N N . GLU A 1 185 ? -2.948 7.216 -11.379 1.00 65.38 185 GLU A N 1
ATOM 1449 C CA . GLU A 1 185 ? -2.833 7.656 -9.985 1.00 65.38 185 GLU A CA 1
ATOM 1450 C C . GLU A 1 185 ? -4.177 8.164 -9.438 1.00 65.38 185 GLU A C 1
ATOM 1452 O O . GLU A 1 185 ? -4.461 8.021 -8.250 1.00 65.38 185 GLU A O 1
ATOM 1457 N N . ALA A 1 186 ? -5.034 8.741 -10.286 1.00 70.88 186 ALA A N 1
ATOM 1458 C CA . ALA A 1 186 ? -6.374 9.152 -9.887 1.00 70.88 186 ALA A CA 1
ATOM 1459 C C . ALA A 1 186 ? -7.282 7.953 -9.571 1.00 70.88 186 ALA A C 1
ATOM 1461 O O . ALA A 1 186 ? -8.009 8.018 -8.577 1.00 70.88 186 ALA A O 1
ATOM 1462 N N . GLU A 1 187 ? -7.225 6.872 -10.358 1.00 74.44 187 GLU A N 1
ATOM 1463 C CA . GLU A 1 187 ? -7.937 5.618 -10.064 1.00 74.44 187 GLU A CA 1
ATOM 1464 C C . GLU A 1 187 ? -7.405 4.951 -8.788 1.00 74.44 187 GLU A C 1
ATOM 1466 O O . GLU A 1 187 ? -8.188 4.596 -7.905 1.00 74.44 187 GLU A O 1
ATOM 1471 N N . GLU A 1 188 ? -6.082 4.865 -8.625 1.00 72.44 188 GLU A N 1
ATOM 1472 C CA . GLU A 1 188 ? -5.456 4.345 -7.402 1.00 72.44 188 GLU A CA 1
ATOM 1473 C C . GLU A 1 188 ? -5.835 5.188 -6.173 1.00 72.44 188 GLU A C 1
ATOM 1475 O O . GLU A 1 188 ? -6.185 4.649 -5.122 1.00 72.44 188 GLU A O 1
ATOM 1480 N N . ALA A 1 189 ? -5.866 6.517 -6.302 1.00 75.62 189 ALA A N 1
ATOM 1481 C CA . ALA A 1 189 ? -6.308 7.416 -5.240 1.00 75.62 189 ALA A CA 1
ATOM 1482 C C . ALA A 1 189 ? -7.814 7.302 -4.943 1.00 75.62 189 ALA A C 1
ATOM 1484 O O . ALA A 1 189 ? -8.249 7.612 -3.829 1.00 75.62 189 ALA A O 1
ATOM 1485 N N . GLU A 1 190 ? -8.638 6.907 -5.915 1.00 78.44 190 GLU A N 1
ATOM 1486 C CA . GLU A 1 190 ? -10.062 6.647 -5.699 1.00 78.44 190 GLU A CA 1
ATOM 1487 C C . GLU A 1 190 ? -10.284 5.307 -4.984 1.00 78.44 190 GLU A C 1
ATOM 1489 O O . GLU A 1 190 ? -11.061 5.245 -4.024 1.00 78.44 190 GLU A O 1
ATOM 1494 N N . LEU A 1 191 ? -9.545 4.263 -5.369 1.00 79.44 191 LEU A N 1
ATOM 1495 C CA . LEU A 1 191 ? -9.525 2.973 -4.675 1.00 79.44 191 LEU A CA 1
ATOM 1496 C C . LEU A 1 191 ? -9.020 3.110 -3.235 1.00 79.44 191 LEU A C 1
ATOM 1498 O O . LEU A 1 191 ? -9.609 2.541 -2.315 1.00 79.44 191 LEU A O 1
ATOM 1502 N N . ASP A 1 192 ? -7.999 3.935 -3.017 1.00 81.56 192 ASP A N 1
ATOM 1503 C CA . ASP A 1 192 ? -7.474 4.246 -1.691 1.00 81.56 192 ASP A CA 1
ATOM 1504 C C . ASP A 1 192 ? -8.521 4.943 -0.803 1.00 81.56 192 ASP A C 1
ATOM 1506 O O . ASP A 1 192 ? -8.769 4.530 0.333 1.00 81.56 192 ASP A O 1
ATOM 1510 N N . LYS A 1 193 ? -9.241 5.937 -1.345 1.00 86.44 193 LYS A N 1
ATOM 1511 C CA . LYS A 1 193 ? -10.374 6.571 -0.643 1.00 86.44 193 LYS A CA 1
ATOM 1512 C C . LYS A 1 193 ? -11.476 5.568 -0.317 1.00 86.44 193 LYS A C 1
ATOM 1514 O O . LYS A 1 193 ? -12.022 5.596 0.786 1.00 86.44 193 LYS A O 1
ATOM 1519 N N . LYS A 1 194 ? -11.811 4.676 -1.252 1.00 88.69 194 LYS A N 1
ATOM 1520 C CA . LYS A 1 194 ? -12.830 3.634 -1.054 1.00 88.69 194 LYS A CA 1
ATOM 1521 C C . LYS A 1 194 ? -12.428 2.672 0.064 1.00 88.69 194 LYS A C 1
ATOM 1523 O O . LYS A 1 194 ? -13.267 2.319 0.896 1.00 88.69 194 LYS A O 1
ATOM 1528 N N . ALA A 1 195 ? -11.163 2.272 0.117 1.00 88.19 195 ALA A N 1
ATOM 1529 C CA . ALA A 1 195 ? -10.640 1.418 1.172 1.00 88.19 195 ALA A CA 1
ATOM 1530 C C . ALA A 1 195 ? -10.649 2.133 2.542 1.00 88.19 195 ALA A C 1
ATOM 1532 O O . ALA A 1 195 ? -11.115 1.553 3.528 1.00 88.19 195 ALA A O 1
ATOM 1533 N N . ASP A 1 196 ? -10.293 3.420 2.598 1.00 89.06 196 ASP A N 1
ATOM 1534 C CA . ASP A 1 196 ? -10.398 4.243 3.813 1.00 89.06 196 ASP A CA 1
ATOM 1535 C C . ASP A 1 196 ? -11.858 4.399 4.295 1.00 89.06 196 ASP A C 1
ATOM 1537 O O . ASP A 1 196 ? -12.160 4.306 5.493 1.00 89.06 196 ASP A O 1
ATOM 1541 N N . GLU A 1 197 ? -12.806 4.600 3.378 1.00 91.00 197 GLU A N 1
ATOM 1542 C CA . GLU A 1 197 ? -14.237 4.653 3.693 1.00 91.00 197 GLU A CA 1
ATOM 1543 C C . GLU A 1 197 ? -14.762 3.321 4.245 1.00 91.00 197 GLU A C 1
ATOM 1545 O O . GLU A 1 197 ? -15.460 3.299 5.266 1.00 91.00 197 GLU A O 1
ATOM 1550 N N . LEU A 1 198 ? -14.429 2.203 3.593 1.00 92.69 198 LEU A N 1
ATOM 1551 C CA . LEU A 1 198 ? -14.819 0.860 4.031 1.00 92.69 198 LEU A CA 1
ATOM 1552 C C . LEU A 1 198 ? -14.224 0.526 5.398 1.00 92.69 198 LEU A C 1
ATOM 1554 O O . LEU A 1 198 ? -14.910 -0.028 6.258 1.00 92.69 198 LEU A O 1
ATOM 1558 N N . GLN A 1 199 ? -12.983 0.932 5.647 1.00 91.62 199 GLN A N 1
ATOM 1559 C CA . GLN A 1 199 ? -12.341 0.762 6.939 1.00 91.62 199 GLN A CA 1
ATOM 1560 C C . GLN A 1 199 ? -13.057 1.532 8.057 1.00 91.62 199 GLN A C 1
ATOM 1562 O O . GLN A 1 199 ? -13.229 1.006 9.161 1.00 91.62 199 GLN A O 1
ATOM 1567 N N . ASN A 1 200 ? -13.504 2.762 7.794 1.00 92.81 200 ASN A N 1
ATOM 1568 C CA . ASN A 1 200 ? -14.295 3.517 8.765 1.00 92.81 200 ASN A CA 1
ATOM 1569 C C . ASN A 1 200 ? -15.651 2.846 9.034 1.00 92.81 200 ASN A C 1
ATOM 1571 O O . ASN A 1 200 ? -16.039 2.723 10.194 1.00 92.81 200 ASN A O 1
ATOM 1575 N N . LYS A 1 201 ? -16.314 2.300 8.006 1.00 94.31 201 LYS A N 1
ATOM 1576 C CA . LYS A 1 201 ? -17.547 1.509 8.184 1.00 94.31 201 LYS A CA 1
ATOM 1577 C C . LYS A 1 201 ? -17.320 0.257 9.031 1.00 94.31 201 LYS A C 1
ATOM 1579 O O . LYS A 1 201 ? -18.120 -0.028 9.917 1.00 94.31 201 LYS A O 1
ATOM 1584 N N . VAL A 1 202 ? -16.225 -0.475 8.804 1.00 93.44 202 VAL A N 1
ATOM 1585 C CA . VAL A 1 202 ? -15.839 -1.630 9.635 1.00 93.44 202 VAL A CA 1
ATOM 1586 C C . VAL A 1 202 ? -15.664 -1.204 11.093 1.00 93.44 202 VAL A C 1
ATOM 1588 O O . VAL A 1 202 ? -16.211 -1.852 11.983 1.00 93.44 202 VAL A O 1
ATOM 1591 N N . ALA A 1 203 ? -14.960 -0.098 11.341 1.00 91.06 203 ALA A N 1
ATOM 1592 C CA . ALA A 1 203 ? -14.753 0.430 12.687 1.00 91.06 203 ALA A CA 1
ATOM 1593 C C . ALA A 1 203 ? -16.075 0.787 13.392 1.00 91.06 203 ALA A C 1
ATOM 1595 O O . ALA A 1 203 ? -16.268 0.431 14.557 1.00 91.06 203 ALA A O 1
ATOM 1596 N N . ASP A 1 204 ? -16.992 1.451 12.688 1.00 93.38 204 ASP A N 1
ATOM 1597 C CA . ASP A 1 204 ? -18.299 1.831 13.227 1.00 93.38 204 ASP A CA 1
ATOM 1598 C C . ASP A 1 204 ? -19.174 0.603 13.518 1.00 93.38 204 ASP A C 1
ATOM 1600 O O . ASP A 1 204 ? -19.771 0.508 14.594 1.00 93.38 204 ASP A O 1
ATOM 1604 N N . LEU A 1 205 ? -19.192 -0.382 12.612 1.00 94.25 205 LEU A N 1
ATOM 1605 C CA . LEU A 1 205 ? -19.920 -1.641 12.801 1.00 94.25 205 LEU A CA 1
ATOM 1606 C C . LEU A 1 205 ? -19.367 -2.454 13.976 1.00 94.25 205 LEU A C 1
ATOM 1608 O O . LEU A 1 205 ? -20.146 -3.007 14.748 1.00 94.25 205 LEU A O 1
ATOM 1612 N N . GLU A 1 206 ? -18.046 -2.514 14.159 1.00 91.00 206 GLU A N 1
ATOM 1613 C CA . GLU A 1 206 ? -17.438 -3.188 15.313 1.00 91.00 206 GLU A CA 1
ATOM 1614 C C . GLU A 1 206 ? -17.813 -2.513 16.640 1.00 91.00 206 GLU A C 1
ATOM 1616 O O . GLU A 1 206 ? -18.124 -3.214 17.609 1.00 91.00 206 GLU A O 1
ATOM 1621 N N . LYS A 1 207 ? -17.857 -1.172 16.682 1.00 90.31 207 LYS A N 1
ATOM 1622 C CA . LYS A 1 207 ? -18.353 -0.431 17.853 1.00 90.31 207 LYS A CA 1
ATOM 1623 C C . LYS A 1 207 ? -19.837 -0.701 18.109 1.00 90.31 207 LYS A C 1
ATOM 1625 O O . LYS A 1 207 ? -20.224 -0.941 19.252 1.00 90.31 207 LYS A O 1
ATOM 1630 N N . GLU A 1 208 ? -20.674 -0.697 17.071 1.00 92.00 208 GLU A N 1
ATOM 1631 C CA . GLU A 1 208 ? -22.112 -0.968 17.199 1.00 92.00 208 GLU A CA 1
ATOM 1632 C C . GLU A 1 208 ? -22.384 -2.404 17.680 1.00 92.00 208 GLU A C 1
ATOM 1634 O O . GLU A 1 208 ? -23.178 -2.607 18.599 1.00 92.00 208 GLU A O 1
ATOM 1639 N N . ILE A 1 209 ? -21.675 -3.395 17.128 1.00 92.75 209 ILE A N 1
ATOM 1640 C CA . ILE A 1 209 ? -21.742 -4.802 17.551 1.00 92.75 209 ILE A CA 1
ATOM 1641 C C . ILE A 1 209 ? -21.332 -4.948 19.015 1.00 92.75 209 ILE A C 1
ATOM 1643 O O . ILE A 1 209 ? -22.056 -5.587 19.776 1.00 92.75 209 ILE A O 1
ATOM 1647 N N . SER A 1 210 ? -20.222 -4.332 19.432 1.00 90.44 210 SER A N 1
ATOM 1648 C CA . SER A 1 210 ? -19.771 -4.403 20.825 1.00 90.44 210 SER A CA 1
ATOM 1649 C C . SER A 1 210 ? -20.778 -3.759 21.784 1.00 90.44 210 SER A C 1
ATOM 1651 O O . SER A 1 210 ? -21.124 -4.352 22.805 1.00 90.44 210 SER A O 1
ATOM 1653 N N . ASN A 1 211 ? -21.344 -2.603 21.424 1.00 89.44 211 ASN A N 1
ATOM 1654 C CA . ASN A 1 211 ? -22.411 -1.972 22.203 1.00 89.44 211 ASN A CA 1
ATOM 1655 C C . ASN A 1 211 ? -23.645 -2.880 22.338 1.00 89.44 211 ASN A C 1
ATOM 1657 O O . ASN A 1 211 ? -24.223 -2.975 23.422 1.00 89.44 211 ASN A O 1
ATOM 1661 N N . LEU A 1 212 ? -24.043 -3.573 21.265 1.00 90.56 212 LEU A N 1
ATOM 1662 C CA . LEU A 1 212 ? -25.143 -4.541 21.297 1.00 90.56 212 LEU A CA 1
ATOM 1663 C C . LEU A 1 212 ? -24.822 -5.758 22.178 1.00 90.56 212 LEU A C 1
ATOM 1665 O O . LEU A 1 212 ? -25.701 -6.219 22.903 1.00 90.56 212 LEU A O 1
ATOM 1669 N N . GLU A 1 213 ? -23.585 -6.259 22.154 1.00 88.50 213 GLU A N 1
ATOM 1670 C CA . GLU A 1 213 ? -23.131 -7.365 23.010 1.00 88.50 213 GLU A CA 1
ATOM 1671 C C . GLU A 1 213 ? -23.143 -6.980 24.496 1.00 88.50 213 GLU A C 1
ATOM 1673 O O . GLU A 1 213 ? -23.621 -7.758 25.323 1.00 88.50 213 GLU A O 1
ATOM 1678 N N . ILE A 1 214 ? -22.716 -5.758 24.830 1.00 85.38 214 ILE A N 1
ATOM 1679 C CA . ILE A 1 214 ? -22.792 -5.213 26.194 1.00 85.38 214 ILE A CA 1
ATOM 1680 C C . ILE A 1 214 ? -24.249 -5.147 26.672 1.00 85.38 214 ILE A C 1
ATOM 1682 O O . ILE A 1 214 ? -24.547 -5.558 27.794 1.00 85.38 214 ILE A O 1
ATOM 1686 N N . LEU A 1 215 ? -25.163 -4.648 25.832 1.00 85.31 215 LEU A N 1
ATOM 1687 C CA . LEU A 1 215 ? -26.591 -4.564 26.164 1.00 85.31 215 LEU A CA 1
ATOM 1688 C C . LEU A 1 215 ? -27.207 -5.950 26.390 1.00 85.31 215 LEU A C 1
ATOM 1690 O O . LEU A 1 215 ? -27.976 -6.133 27.329 1.00 85.31 215 LEU A O 1
ATOM 1694 N N . LEU A 1 216 ? -26.829 -6.931 25.568 1.00 84.44 216 LEU A N 1
ATOM 1695 C CA . LEU A 1 216 ? -27.237 -8.329 25.712 1.00 84.44 216 LEU A CA 1
ATOM 1696 C C . LEU A 1 216 ? -26.724 -8.971 27.006 1.00 84.44 216 LEU A C 1
ATOM 1698 O O . LEU A 1 216 ? -27.444 -9.749 27.623 1.00 84.44 216 LEU A O 1
ATOM 1702 N N . GLY A 1 217 ? -25.507 -8.634 27.437 1.00 78.81 217 GLY A N 1
ATOM 1703 C CA . GLY A 1 217 ? -24.923 -9.141 28.682 1.00 78.81 217 GLY A CA 1
ATOM 1704 C C . GLY A 1 217 ? -25.553 -8.581 29.965 1.00 78.81 217 GLY A C 1
ATOM 1705 O O . GLY A 1 217 ? -25.311 -9.134 31.036 1.00 78.81 217 GLY A O 1
ATOM 1706 N N . GLY A 1 218 ? -26.335 -7.498 29.871 1.00 73.38 218 GLY A N 1
ATOM 1707 C CA . GLY A 1 218 ? -26.999 -6.840 31.004 1.00 73.38 218 GLY A CA 1
ATOM 1708 C C . GLY A 1 218 ? -28.530 -6.922 31.006 1.00 73.38 218 GLY A C 1
ATOM 1709 O O . GLY A 1 218 ? -29.152 -6.312 31.873 1.00 73.38 218 GLY A O 1
ATOM 1710 N N . ALA A 1 219 ? -29.147 -7.614 30.043 1.00 68.25 219 ALA A N 1
ATOM 1711 C CA . ALA A 1 219 ? -30.600 -7.727 29.942 1.00 68.25 219 ALA A CA 1
ATOM 1712 C C . ALA A 1 219 ? -31.145 -8.849 30.851 1.00 68.25 219 ALA A C 1
ATOM 1714 O O . ALA A 1 219 ? -30.806 -10.014 30.668 1.00 68.25 219 ALA A O 1
ATOM 1715 N N . ASP A 1 220 ? -32.015 -8.497 31.807 1.00 57.91 220 ASP A N 1
ATOM 1716 C CA . ASP A 1 220 ? -32.691 -9.444 32.719 1.00 57.91 220 ASP A CA 1
ATOM 1717 C C . ASP A 1 220 ? -34.035 -9.990 32.159 1.00 57.91 220 ASP A C 1
ATOM 1719 O O . ASP A 1 220 ? -34.638 -10.877 32.765 1.00 57.91 220 ASP A O 1
ATOM 1723 N N . SER A 1 221 ? -34.535 -9.485 31.018 1.00 61.84 221 SER A N 1
ATOM 1724 C CA . SER A 1 221 ? -35.827 -9.865 30.404 1.00 61.84 221 SER A CA 1
ATOM 1725 C C . SER A 1 221 ? -35.674 -10.668 29.097 1.00 61.84 221 SER A C 1
ATOM 1727 O O . SER A 1 221 ? -34.997 -10.249 28.158 1.00 61.84 221 SER A O 1
ATOM 1729 N N . GLU A 1 222 ? -36.362 -11.814 28.986 1.00 62.34 222 GLU A N 1
ATOM 1730 C CA . GLU A 1 222 ? -36.272 -12.717 27.818 1.00 62.34 222 GLU A CA 1
ATOM 1731 C C . GLU A 1 222 ? -36.812 -12.105 26.504 1.00 62.34 222 GLU A C 1
ATOM 1733 O O . GLU A 1 222 ? -36.248 -12.360 25.439 1.00 62.34 222 GLU A O 1
ATOM 1738 N N . ASP A 1 223 ? -37.843 -11.251 26.558 1.00 61.28 223 ASP A N 1
ATOM 1739 C CA . ASP A 1 223 ? -38.481 -10.676 25.357 1.00 61.28 223 ASP A CA 1
ATOM 1740 C C . ASP A 1 223 ? -37.622 -9.606 24.646 1.00 61.28 223 ASP A C 1
ATOM 1742 O O . ASP A 1 223 ? -37.556 -9.578 23.414 1.00 61.28 223 ASP A O 1
ATOM 1746 N N . ASP A 1 224 ? -36.894 -8.760 25.384 1.00 71.56 224 ASP A N 1
ATOM 1747 C CA . ASP A 1 224 ? -36.006 -7.743 24.788 1.00 71.56 224 ASP A CA 1
ATOM 1748 C C . ASP A 1 224 ? -34.729 -8.369 24.193 1.00 71.56 224 ASP A C 1
ATOM 1750 O O . ASP A 1 224 ? -34.108 -7.832 23.267 1.00 71.56 224 ASP A O 1
ATOM 1754 N N . THR A 1 225 ? -34.362 -9.557 24.677 1.00 81.69 225 THR A N 1
ATOM 1755 C CA . THR A 1 225 ? -33.137 -10.268 24.299 1.00 81.69 225 THR A CA 1
ATOM 1756 C C . THR A 1 225 ? -33.203 -10.804 22.863 1.00 81.69 225 THR A C 1
ATOM 1758 O O . THR A 1 225 ? -32.229 -10.692 22.115 1.00 81.69 225 THR A O 1
ATOM 1761 N N . ALA A 1 226 ? -34.357 -11.321 22.424 1.00 86.62 226 ALA A N 1
ATOM 1762 C CA . ALA A 1 226 ? -34.525 -11.882 21.077 1.00 86.62 226 ALA A CA 1
ATOM 1763 C C . ALA A 1 226 ? -34.382 -10.820 19.967 1.00 86.62 226 ALA A C 1
ATOM 1765 O O . ALA A 1 226 ? -33.749 -11.060 18.933 1.00 86.62 226 ALA A O 1
ATOM 1766 N N . ALA A 1 227 ? -34.922 -9.618 20.191 1.00 88.38 227 ALA A N 1
ATOM 1767 C CA . ALA A 1 227 ? -34.801 -8.504 19.252 1.00 88.38 227 ALA A CA 1
ATOM 1768 C C . ALA A 1 227 ? -33.349 -8.003 19.139 1.00 88.38 227 ALA A C 1
ATOM 1770 O O . ALA A 1 227 ? -32.871 -7.727 18.034 1.00 88.38 227 ALA A O 1
ATOM 1771 N N . LEU A 1 228 ? -32.629 -7.921 20.265 1.00 89.69 228 LEU A N 1
ATOM 1772 C CA . LEU A 1 228 ? -31.210 -7.553 20.289 1.00 89.69 228 LEU A CA 1
ATOM 1773 C C . LEU A 1 228 ? -30.332 -8.607 19.605 1.00 89.69 228 LEU A C 1
ATOM 1775 O O . LEU A 1 228 ? -29.446 -8.242 18.834 1.00 89.69 228 LEU A O 1
ATOM 1779 N N . GLN A 1 229 ? -30.608 -9.900 19.803 1.00 90.38 229 GLN A N 1
ATOM 1780 C CA . GLN A 1 229 ? -29.894 -10.982 19.114 1.00 90.38 229 GLN A CA 1
ATOM 1781 C C . GLN A 1 229 ? -30.068 -10.917 17.595 1.00 90.38 229 GLN A C 1
ATOM 1783 O O . GLN A 1 229 ? -29.098 -11.093 16.858 1.00 90.38 229 GLN A O 1
ATOM 1788 N N . ASN A 1 230 ? -31.278 -10.623 17.111 1.00 93.12 230 ASN A N 1
ATOM 1789 C CA . ASN A 1 230 ? -31.531 -10.489 15.677 1.00 93.12 230 ASN A CA 1
ATOM 1790 C C . ASN A 1 230 ? -30.779 -9.286 15.070 1.00 93.12 230 ASN A C 1
ATOM 1792 O O . ASN A 1 230 ? -30.126 -9.415 14.030 1.00 93.12 230 ASN A O 1
ATOM 1796 N N . LYS A 1 231 ? -30.784 -8.135 15.761 1.00 94.25 231 LYS A N 1
ATOM 1797 C CA . LYS A 1 231 ? -29.983 -6.962 15.366 1.00 94.25 231 LYS A CA 1
ATOM 1798 C C . LYS A 1 231 ? -28.488 -7.273 15.348 1.00 94.25 231 LYS A C 1
ATOM 1800 O O . LYS A 1 231 ? -27.815 -6.930 14.380 1.00 94.25 231 LYS A O 1
ATOM 1805 N N . LEU A 1 232 ? -27.983 -7.960 16.372 1.00 94.06 232 LEU A N 1
ATOM 1806 C CA . LEU A 1 232 ? -26.582 -8.369 16.456 1.00 94.06 232 LEU A CA 1
ATOM 1807 C C . LEU A 1 232 ? -26.194 -9.289 15.292 1.00 94.06 232 LEU A C 1
ATOM 1809 O O . LEU A 1 232 ? -25.156 -9.080 14.668 1.00 94.06 232 LEU A O 1
ATOM 1813 N N . ALA A 1 233 ? -27.031 -10.279 14.971 1.00 95.25 233 ALA A N 1
ATOM 1814 C CA . ALA A 1 233 ? -26.804 -11.179 13.842 1.00 95.25 233 ALA A CA 1
ATOM 1815 C C . ALA A 1 233 ? -26.770 -10.419 12.507 1.00 95.25 233 ALA A C 1
ATOM 1817 O O . ALA A 1 233 ? -25.872 -10.636 11.695 1.00 95.25 233 ALA A O 1
ATOM 1818 N N . THR A 1 234 ? -27.696 -9.477 12.315 1.00 96.50 234 THR A N 1
ATOM 1819 C CA . THR A 1 234 ? -27.748 -8.625 11.119 1.00 96.50 234 THR A CA 1
ATOM 1820 C C . THR A 1 234 ? -26.484 -7.773 10.986 1.00 96.50 234 THR A C 1
ATOM 1822 O O . THR A 1 234 ? -25.867 -7.748 9.924 1.00 96.50 234 THR A O 1
ATOM 1825 N N . LYS A 1 235 ? -26.043 -7.132 12.075 1.00 96.69 235 LYS A N 1
ATOM 1826 C CA . LYS A 1 235 ? -24.834 -6.297 12.082 1.00 96.69 235 LYS A CA 1
ATOM 1827 C C . LYS A 1 235 ? -23.556 -7.101 11.861 1.00 96.69 235 LYS A C 1
ATOM 1829 O O . LYS A 1 235 ? -22.677 -6.652 11.134 1.00 96.69 235 LYS A O 1
ATOM 1834 N N . LYS A 1 236 ? -23.465 -8.316 12.412 1.00 94.94 236 LYS A N 1
ATOM 1835 C CA . LYS A 1 236 ? -22.345 -9.235 12.140 1.00 94.94 236 LYS A CA 1
ATOM 1836 C C . LYS A 1 236 ? -22.275 -9.638 10.666 1.00 94.94 236 LYS A C 1
ATOM 1838 O O . LYS A 1 236 ? -21.179 -9.681 10.116 1.00 94.94 236 LYS A O 1
ATOM 1843 N N . ALA A 1 237 ? -23.417 -9.872 10.018 1.00 96.12 237 ALA A N 1
ATOM 1844 C CA . ALA A 1 237 ? -23.457 -10.150 8.582 1.00 96.12 237 ALA A CA 1
ATOM 1845 C C . ALA A 1 237 ? -23.037 -8.928 7.740 1.00 96.12 237 ALA A C 1
ATOM 1847 O O . ALA A 1 237 ? -22.288 -9.070 6.775 1.00 96.12 237 ALA A O 1
ATOM 1848 N N . GLU A 1 238 ? -23.471 -7.722 8.123 1.00 96.62 238 GLU A N 1
ATOM 1849 C CA . GLU A 1 238 ? -23.058 -6.463 7.484 1.00 96.62 238 GLU A CA 1
ATOM 1850 C C . GLU A 1 238 ? -21.542 -6.221 7.623 1.00 96.62 238 GLU A C 1
ATOM 1852 O O . GLU A 1 238 ? -20.877 -5.865 6.647 1.00 96.62 238 GLU A O 1
ATOM 1857 N N . LEU A 1 239 ? -20.977 -6.496 8.805 1.00 95.06 239 LEU A N 1
ATOM 1858 C CA . LEU A 1 239 ? -19.537 -6.429 9.060 1.00 95.06 239 LEU A CA 1
ATOM 1859 C C . LEU A 1 239 ? -18.762 -7.408 8.171 1.00 95.06 239 LEU A C 1
ATOM 1861 O O . LEU A 1 239 ? -17.763 -7.019 7.572 1.00 95.06 239 LEU A O 1
ATOM 1865 N N . GLU A 1 240 ? -19.216 -8.660 8.062 1.00 94.81 240 GLU A N 1
ATOM 1866 C CA . GLU A 1 240 ? -18.562 -9.663 7.213 1.00 94.81 240 GLU A CA 1
ATOM 1867 C C . GLU A 1 240 ? -18.575 -9.246 5.737 1.00 94.81 240 GLU A C 1
ATOM 1869 O O . GLU A 1 240 ? -17.564 -9.373 5.046 1.00 94.81 240 GLU A O 1
ATOM 1874 N N . LYS A 1 241 ? -19.700 -8.709 5.254 1.00 96.38 241 LYS A N 1
ATOM 1875 C CA . LYS A 1 241 ? -19.806 -8.208 3.881 1.00 96.38 241 LYS A CA 1
ATOM 1876 C C . LYS A 1 241 ? -18.853 -7.033 3.632 1.00 96.38 241 LYS A C 1
ATOM 1878 O O . LYS A 1 241 ? -18.115 -7.052 2.653 1.00 96.38 241 LYS A O 1
ATOM 1883 N N . THR A 1 242 ? -18.832 -6.054 4.536 1.00 93.81 242 THR A N 1
ATOM 1884 C CA . THR A 1 242 ? -17.964 -4.866 4.427 1.00 93.81 242 THR A CA 1
ATOM 1885 C C . THR A 1 242 ? -16.485 -5.251 4.489 1.00 93.81 242 THR A C 1
ATOM 1887 O O . THR A 1 242 ? -15.671 -4.686 3.767 1.00 93.81 242 THR A O 1
ATOM 1890 N N . GLN A 1 243 ? -16.131 -6.252 5.303 1.00 91.94 243 GLN A N 1
ATOM 1891 C CA . GLN A 1 243 ? -14.764 -6.767 5.365 1.00 91.94 243 GLN A CA 1
ATOM 1892 C C . GLN A 1 243 ? -14.329 -7.374 4.027 1.00 91.94 243 GLN A C 1
ATOM 1894 O O . GLN A 1 243 ? -13.237 -7.076 3.565 1.00 91.94 243 GLN A O 1
ATOM 1899 N N . LYS A 1 244 ? -15.195 -8.162 3.377 1.00 92.50 244 LYS A N 1
ATOM 1900 C CA . LYS A 1 244 ? -14.904 -8.725 2.049 1.00 92.50 244 LYS A CA 1
ATOM 1901 C C . LYS A 1 244 ? -14.737 -7.641 0.986 1.00 92.50 244 LYS A C 1
ATOM 1903 O O . LYS A 1 244 ? -13.861 -7.761 0.142 1.00 92.50 244 LYS A O 1
ATOM 1908 N N . GLU A 1 245 ? -15.557 -6.590 1.030 1.00 92.56 245 GLU A N 1
ATOM 1909 C CA . GLU A 1 245 ? -15.421 -5.441 0.123 1.00 92.56 245 GLU A CA 1
ATOM 1910 C C . GLU A 1 245 ? -14.100 -4.684 0.357 1.00 92.56 245 GLU A C 1
ATOM 1912 O O . GLU A 1 245 ? -13.463 -4.270 -0.609 1.00 92.56 245 GLU A O 1
ATOM 1917 N N . LEU A 1 246 ? -13.662 -4.537 1.615 1.00 90.88 246 LEU A N 1
ATOM 1918 C CA . LEU A 1 246 ? -12.367 -3.933 1.953 1.00 90.88 246 LEU A CA 1
ATOM 1919 C C . LEU A 1 246 ? -11.198 -4.793 1.459 1.00 90.88 246 LEU A C 1
ATOM 1921 O O . LEU A 1 246 ? -10.262 -4.267 0.864 1.00 90.88 246 LEU A O 1
ATOM 1925 N N . ASP A 1 247 ? -11.265 -6.106 1.680 1.00 88.06 247 ASP A N 1
ATOM 1926 C CA . ASP A 1 247 ? -10.232 -7.045 1.241 1.00 88.06 247 ASP A CA 1
ATOM 1927 C C . ASP A 1 247 ? -10.127 -7.069 -0.299 1.00 88.06 247 ASP A C 1
ATOM 1929 O O . ASP A 1 247 ? -9.024 -7.125 -0.837 1.00 88.06 247 ASP A O 1
ATOM 1933 N N . ALA A 1 248 ? -11.254 -6.960 -1.014 1.00 88.94 248 ALA A N 1
ATOM 1934 C CA . ALA A 1 248 ? -11.278 -6.852 -2.474 1.00 88.94 248 ALA A CA 1
ATOM 1935 C C . ALA A 1 248 ? -10.660 -5.536 -2.975 1.00 88.94 248 ALA A C 1
ATOM 1937 O O . ALA A 1 248 ? -9.794 -5.569 -3.843 1.00 88.94 248 ALA A O 1
ATOM 1938 N N . ALA A 1 249 ? -11.036 -4.394 -2.384 1.00 86.25 249 ALA A N 1
AT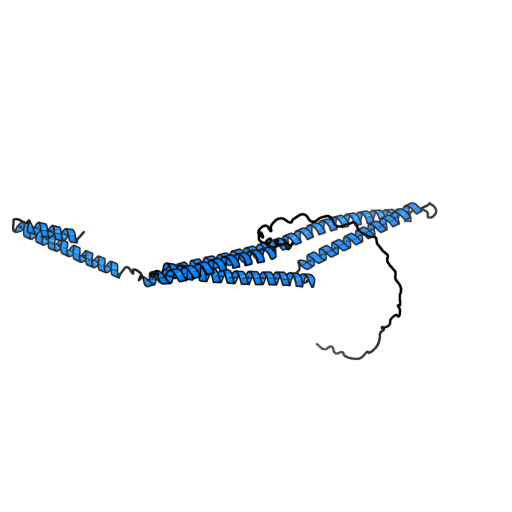OM 1939 C CA . ALA A 1 249 ? -10.464 -3.092 -2.741 1.00 86.25 249 ALA A CA 1
ATOM 1940 C C . ALA A 1 249 ? -8.942 -3.042 -2.508 1.00 86.25 249 ALA A C 1
ATOM 1942 O O . ALA A 1 249 ? -8.206 -2.451 -3.290 1.00 86.25 249 ALA A O 1
ATOM 1943 N N . LEU A 1 250 ? -8.457 -3.705 -1.454 1.00 82.38 250 LEU A N 1
ATOM 1944 C CA . LEU A 1 250 ? -7.026 -3.854 -1.188 1.00 82.38 250 LEU A CA 1
ATOM 1945 C C . LEU A 1 250 ? -6.308 -4.751 -2.200 1.00 82.38 250 LEU A C 1
ATOM 1947 O O . LEU A 1 250 ? -5.127 -4.536 -2.462 1.00 82.38 250 LEU A O 1
ATOM 1951 N N . ASN A 1 251 ? -6.988 -5.764 -2.734 1.00 82.06 251 ASN A N 1
ATOM 1952 C CA . ASN A 1 251 ? -6.412 -6.654 -3.736 1.00 82.06 251 ASN A CA 1
ATOM 1953 C C . ASN A 1 251 ? -6.319 -5.973 -5.110 1.00 82.06 251 ASN A C 1
ATOM 1955 O O . ASN A 1 251 ? -5.327 -6.159 -5.804 1.00 82.06 251 ASN A O 1
ATOM 1959 N N . GLU A 1 252 ? -7.306 -5.141 -5.457 1.00 77.25 252 GLU A N 1
ATOM 1960 C CA . GLU A 1 252 ? -7.296 -4.290 -6.661 1.00 77.25 252 GLU A CA 1
ATOM 1961 C C . GLU A 1 252 ? -6.171 -3.239 -6.632 1.00 77.25 252 GLU A C 1
ATOM 1963 O O . GLU A 1 252 ? -5.672 -2.852 -7.681 1.00 77.25 252 GLU A O 1
ATOM 1968 N N . LEU A 1 253 ? -5.727 -2.815 -5.443 1.00 65.81 253 LEU A N 1
ATOM 1969 C CA . LEU A 1 253 ? -4.576 -1.918 -5.273 1.00 65.81 253 LEU A CA 1
ATOM 1970 C C . LEU A 1 253 ? -3.215 -2.617 -5.476 1.00 65.81 253 LEU A C 1
ATOM 1972 O O . LEU A 1 253 ? -2.189 -1.949 -5.438 1.00 65.81 253 LEU A O 1
ATOM 1976 N N . GLY A 1 254 ? -3.159 -3.947 -5.625 1.00 58.41 254 GLY A N 1
ATOM 1977 C CA . GLY A 1 254 ? -1.910 -4.699 -5.800 1.00 58.41 254 GLY A CA 1
ATOM 1978 C C . GLY A 1 254 ? -1.251 -4.515 -7.178 1.00 58.41 254 GLY A C 1
ATOM 1979 O O . GLY A 1 254 ? -1.922 -4.151 -8.136 1.00 58.41 254 GLY A O 1
ATOM 1980 N N . PRO A 1 255 ? 0.055 -4.833 -7.322 1.00 49.50 255 PRO A N 1
ATOM 1981 C CA . PRO A 1 255 ? 0.774 -4.721 -8.600 1.00 49.50 255 PRO A CA 1
ATOM 1982 C C . PRO A 1 255 ? 0.248 -5.661 -9.702 1.00 49.50 255 PRO A C 1
ATOM 1984 O O . PRO A 1 255 ? 0.617 -5.496 -10.860 1.00 49.50 255 PRO A O 1
ATOM 1987 N N . ASP A 1 256 ? -0.619 -6.613 -9.353 1.00 43.97 256 ASP A N 1
ATOM 1988 C CA . ASP A 1 256 ? -1.313 -7.520 -10.268 1.00 43.97 256 ASP A CA 1
ATOM 1989 C C . ASP A 1 256 ? -2.751 -7.038 -10.518 1.00 43.97 256 ASP A C 1
ATOM 1991 O O . ASP A 1 256 ? -3.716 -7.769 -10.301 1.00 43.97 256 ASP A O 1
ATOM 1995 N N . GLY A 1 257 ? -2.910 -5.813 -11.020 1.00 45.19 257 GLY A N 1
ATOM 1996 C CA . GLY A 1 257 ? -4.133 -5.387 -11.712 1.00 45.19 257 GLY A CA 1
ATOM 1997 C C . GLY A 1 257 ? -4.332 -6.113 -13.052 1.00 45.19 257 GLY A C 1
ATOM 1998 O O . GLY A 1 257 ? -4.788 -5.502 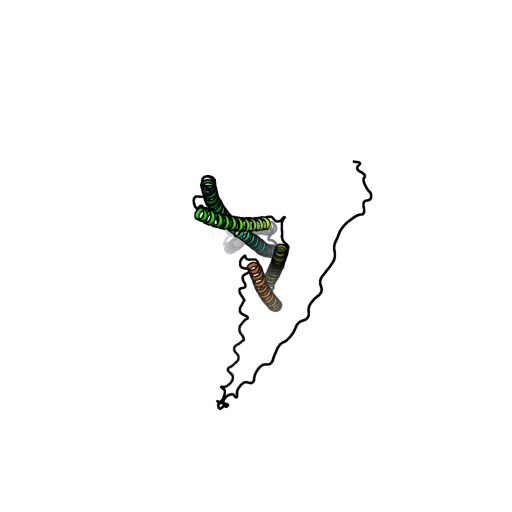-14.013 1.00 45.19 257 GLY A O 1
ATOM 1999 N N . ASP A 1 258 ? -3.924 -7.382 -13.143 1.00 40.56 258 ASP A N 1
ATOM 2000 C CA . ASP A 1 258 ? -4.267 -8.266 -14.247 1.00 40.56 258 ASP A CA 1
ATOM 2001 C C . ASP A 1 258 ? -5.592 -8.928 -13.873 1.00 40.56 258 ASP A C 1
ATOM 2003 O O . ASP A 1 258 ? -5.745 -9.528 -12.807 1.00 40.56 258 ASP A O 1
ATOM 2007 N N . GLU A 1 259 ? -6.574 -8.727 -14.737 1.00 47.22 259 GLU A N 1
ATOM 2008 C CA . GLU A 1 259 ? -7.949 -9.169 -14.597 1.00 47.22 259 GLU A CA 1
ATOM 2009 C C . GLU A 1 259 ? -8.021 -10.676 -14.272 1.00 47.22 259 GLU A C 1
ATOM 2011 O O . GLU A 1 259 ? -8.069 -11.520 -15.167 1.00 47.22 259 GLU A O 1
ATOM 2016 N N . GLU A 1 260 ? -8.134 -11.059 -12.996 1.00 41.03 260 GLU A N 1
ATOM 2017 C CA . GLU A 1 260 ? -8.927 -12.247 -12.693 1.00 41.03 260 GLU A CA 1
ATOM 2018 C C . GLU A 1 260 ? -10.386 -11.851 -12.909 1.00 41.03 260 GLU A C 1
ATOM 2020 O O . GLU A 1 260 ? -11.079 -11.366 -12.010 1.00 41.03 260 GLU A O 1
ATOM 2025 N N . GLU A 1 261 ? -10.849 -12.066 -14.147 1.00 38.25 261 GLU A N 1
ATOM 2026 C CA . GLU A 1 261 ? -12.251 -12.329 -14.428 1.00 38.25 261 GLU A CA 1
ATOM 2027 C C . GLU A 1 261 ? -12.749 -13.305 -13.362 1.00 38.25 261 GLU A C 1
ATOM 2029 O O . GLU A 1 261 ? -12.515 -14.514 -13.419 1.00 38.25 261 GLU A O 1
ATOM 2034 N N . THR A 1 262 ? -13.462 -12.781 -12.369 1.00 34.50 262 THR A N 1
ATOM 2035 C CA . THR A 1 262 ? -14.359 -13.615 -11.587 1.00 34.50 262 THR A CA 1
ATOM 2036 C C . THR A 1 262 ? -15.309 -14.244 -12.605 1.00 34.50 262 THR A C 1
ATOM 2038 O O . THR A 1 262 ? -16.069 -13.515 -13.250 1.00 34.50 262 THR A O 1
ATOM 2041 N N . PRO A 1 263 ? -15.283 -15.576 -12.822 1.00 40.06 263 PRO A N 1
ATOM 2042 C CA . PRO A 1 263 ? -16.249 -16.168 -13.717 1.00 40.06 263 PRO A CA 1
ATOM 2043 C C . PRO A 1 263 ? -17.601 -15.909 -13.065 1.00 40.06 263 PRO A C 1
ATOM 2045 O O . PRO A 1 263 ? -17.836 -16.312 -11.920 1.00 40.06 263 PRO A O 1
ATOM 2048 N N . ALA A 1 264 ? -18.457 -15.177 -13.779 1.00 43.31 264 ALA A N 1
ATOM 2049 C CA . ALA A 1 264 ? -19.827 -14.920 -13.376 1.00 43.31 264 ALA A CA 1
ATOM 2050 C C . ALA A 1 264 ? -20.422 -16.216 -12.796 1.00 43.31 264 ALA A C 1
ATOM 2052 O O . ALA A 1 264 ? -20.253 -17.275 -13.416 1.00 43.31 264 ALA A O 1
ATOM 2053 N N . PRO A 1 265 ? -21.070 -16.182 -11.613 1.00 43.00 265 PRO A N 1
ATOM 2054 C CA . PRO A 1 265 ? -21.612 -17.382 -10.998 1.00 43.00 265 PRO A CA 1
ATOM 2055 C C . PRO A 1 265 ? -22.503 -18.082 -12.021 1.00 43.00 265 PRO A C 1
ATOM 2057 O O . PRO A 1 265 ? -23.482 -17.512 -12.505 1.00 43.00 265 PRO A O 1
ATOM 2060 N N . GLY A 1 266 ? -22.076 -19.289 -12.403 1.00 40.50 266 GLY A N 1
ATOM 2061 C CA . GLY A 1 266 ? -22.683 -20.046 -13.485 1.00 40.50 266 GLY A CA 1
ATOM 2062 C C . GLY A 1 266 ? -24.194 -20.187 -13.284 1.00 40.50 266 GLY A C 1
ATOM 2063 O O . GLY A 1 266 ? -24.661 -20.248 -12.141 1.00 40.50 266 GLY A O 1
ATOM 2064 N N . PRO A 1 267 ? -24.972 -20.228 -14.379 1.00 43.72 267 PRO A N 1
ATOM 2065 C CA . PRO A 1 267 ? -26.420 -20.322 -14.300 1.00 43.72 267 PRO A CA 1
ATOM 2066 C C . PRO A 1 267 ? -26.822 -21.529 -13.447 1.00 43.72 267 PRO A C 1
ATOM 2068 O O . PRO A 1 267 ? -26.280 -22.628 -13.597 1.00 43.72 267 PRO A O 1
ATOM 2071 N N . GLN A 1 268 ? -27.765 -21.293 -12.528 1.00 45.28 268 GLN A N 1
ATOM 2072 C CA . GLN A 1 268 ? -28.415 -22.324 -11.720 1.00 45.28 268 GLN A CA 1
ATOM 2073 C C . GLN A 1 268 ? -28.781 -23.535 -12.594 1.00 45.28 268 GLN A C 1
ATOM 2075 O O . GLN A 1 268 ? -29.237 -23.341 -13.722 1.00 45.28 268 GLN A O 1
ATOM 2080 N N . PRO A 1 269 ? -28.654 -24.774 -12.086 1.00 41.44 269 PRO A N 1
ATOM 2081 C CA . PRO A 1 269 ? -29.059 -25.949 -12.839 1.00 41.44 269 PRO A CA 1
ATOM 2082 C C . PRO A 1 269 ? -30.564 -25.887 -13.120 1.00 41.44 269 PRO A C 1
ATOM 2084 O O . PRO A 1 269 ? -31.390 -26.104 -12.230 1.00 41.44 269 PRO A O 1
ATOM 2087 N N . GLU A 1 270 ? -30.916 -25.586 -14.370 1.00 41.72 270 GLU A N 1
ATOM 2088 C CA . GLU A 1 270 ? -32.257 -25.802 -14.892 1.00 41.72 270 GLU A CA 1
ATOM 2089 C C . GLU A 1 270 ? -32.548 -27.306 -14.870 1.00 41.72 270 GLU A C 1
ATOM 2091 O O . GLU A 1 270 ? -31.733 -28.139 -15.281 1.00 41.72 270 GLU A O 1
ATOM 2096 N N . GLN A 1 271 ? -33.718 -27.661 -14.336 1.00 49.12 271 GLN A N 1
ATOM 2097 C CA . GLN A 1 271 ? -34.226 -29.028 -14.359 1.00 49.12 271 GLN A CA 1
ATOM 2098 C C . GLN A 1 271 ? -34.192 -29.581 -15.793 1.00 49.12 271 GLN A C 1
ATOM 2100 O O . GLN A 1 271 ? -34.537 -28.852 -16.725 1.00 49.12 271 GLN A O 1
ATOM 2105 N N . PRO A 1 272 ? -33.847 -30.866 -16.000 1.00 39.69 272 PRO A N 1
ATOM 2106 C CA . PRO A 1 272 ? -33.771 -31.418 -17.343 1.00 39.69 272 PRO A CA 1
ATOM 2107 C C . PRO A 1 272 ? -35.136 -31.344 -18.035 1.00 39.69 272 PRO A C 1
ATOM 2109 O O . PRO A 1 272 ? -36.106 -31.968 -17.594 1.00 39.69 272 PRO A O 1
ATOM 2112 N N . ALA A 1 273 ? -35.199 -30.600 -19.138 1.00 51.03 273 ALA A N 1
ATOM 2113 C CA . ALA A 1 273 ? -36.315 -30.655 -20.067 1.00 51.03 273 ALA A CA 1
ATOM 2114 C C . ALA A 1 273 ? -36.419 -32.072 -20.681 1.00 51.03 273 ALA A C 1
ATOM 2116 O O . ALA A 1 273 ? -35.396 -32.722 -20.924 1.00 51.03 273 ALA A O 1
ATOM 2117 N N . PRO A 1 274 ? -37.638 -32.584 -20.929 1.00 45.06 274 PRO A N 1
ATOM 2118 C CA . PRO A 1 274 ? -37.844 -33.929 -21.455 1.00 45.06 274 PRO A CA 1
ATOM 2119 C C . PRO A 1 274 ? -37.266 -34.080 -22.869 1.00 45.06 274 PRO A C 1
ATOM 2121 O O . PRO A 1 274 ? -37.359 -33.179 -23.701 1.00 45.06 274 PRO A O 1
ATOM 2124 N N . ALA A 1 275 ? -36.675 -35.252 -23.117 1.00 54.44 275 ALA A N 1
ATOM 2125 C CA . ALA A 1 275 ? -35.909 -35.587 -24.314 1.00 54.44 275 ALA A CA 1
ATOM 2126 C C . ALA A 1 275 ? -36.647 -35.278 -25.638 1.00 54.44 275 ALA A C 1
ATOM 2128 O O . ALA A 1 275 ? -37.834 -35.603 -25.771 1.00 54.44 275 ALA A O 1
ATOM 2129 N N . PRO A 1 276 ? -35.951 -34.717 -26.646 1.00 44.56 276 PRO A N 1
ATOM 2130 C CA . PRO A 1 276 ? -36.548 -34.403 -27.933 1.00 44.56 276 PRO A CA 1
ATOM 2131 C C . PRO A 1 276 ? -36.791 -35.678 -28.748 1.00 44.56 276 PRO A C 1
ATOM 2133 O O . PRO A 1 276 ? -35.972 -36.597 -28.807 1.00 44.56 276 PRO A O 1
ATOM 2136 N N . LYS A 1 277 ? -37.957 -35.720 -29.392 1.00 49.72 277 LYS A N 1
ATOM 2137 C CA . LYS A 1 277 ? -38.361 -36.763 -30.338 1.00 49.72 277 LYS A CA 1
ATOM 2138 C C . LYS A 1 277 ? -37.560 -36.602 -31.645 1.00 49.72 277 LYS A C 1
ATOM 2140 O O . LYS A 1 277 ? -37.330 -35.464 -32.043 1.00 49.72 277 LYS A O 1
ATOM 2145 N N . PRO A 1 278 ? -37.160 -37.680 -32.345 1.00 44.00 278 PRO A N 1
ATOM 2146 C CA . PRO A 1 278 ? -36.354 -37.547 -33.558 1.00 44.00 278 PRO A CA 1
ATOM 2147 C C . PRO A 1 278 ? -37.177 -36.942 -34.704 1.00 44.00 278 PRO A C 1
ATOM 2149 O O . PRO A 1 278 ? -38.173 -37.536 -35.124 1.00 44.00 278 PRO A O 1
ATOM 2152 N N . GLU A 1 279 ? -36.755 -35.788 -35.222 1.00 43.22 279 GLU A N 1
ATOM 2153 C CA . GLU A 1 279 ? -37.244 -35.238 -36.490 1.00 43.22 279 GLU A CA 1
ATOM 2154 C C . GLU A 1 279 ? -36.427 -35.783 -37.671 1.00 43.22 279 GLU A C 1
ATOM 2156 O O . GLU A 1 279 ? -35.211 -35.969 -37.599 1.00 43.22 279 GLU A O 1
ATOM 2161 N N . GLN A 1 280 ? -37.138 -36.096 -38.756 1.00 51.44 280 GLN A N 1
ATOM 2162 C CA . GLN A 1 280 ? -36.601 -36.613 -40.015 1.00 51.44 280 GLN A CA 1
ATOM 2163 C C . GLN A 1 280 ? -35.630 -35.622 -40.680 1.00 51.44 280 GLN A C 1
ATOM 2165 O O . GLN A 1 280 ? -35.821 -34.411 -40.574 1.00 51.44 280 GLN A O 1
ATOM 2170 N N . PRO A 1 281 ? -34.631 -36.108 -41.438 1.00 44.56 281 PRO A N 1
ATOM 2171 C CA . PRO A 1 281 ? -33.675 -35.234 -42.102 1.00 44.56 281 PRO A CA 1
ATOM 2172 C C . PRO A 1 281 ? -34.340 -34.453 -43.244 1.00 44.56 281 PRO A C 1
ATOM 2174 O O . PRO A 1 281 ? -34.972 -35.033 -44.130 1.00 44.56 281 PRO A O 1
ATOM 2177 N N . ALA A 1 282 ? -34.162 -33.131 -43.232 1.00 47.88 282 ALA A N 1
ATOM 2178 C CA . ALA A 1 282 ? -34.536 -32.247 -44.329 1.00 47.88 282 ALA A CA 1
ATOM 2179 C C . ALA A 1 282 ? -33.543 -32.369 -45.513 1.00 47.88 282 ALA A C 1
ATOM 2181 O O . ALA A 1 282 ? -32.365 -32.674 -45.306 1.00 47.88 282 ALA A O 1
ATOM 2182 N N . PRO A 1 283 ? -34.003 -32.155 -46.761 1.00 44.09 283 PRO A N 1
ATOM 2183 C CA . PRO A 1 283 ? -33.233 -32.418 -47.977 1.00 44.09 283 PRO A CA 1
ATOM 2184 C C . PRO A 1 283 ? -32.159 -31.356 -48.291 1.00 44.09 283 PRO A C 1
ATOM 2186 O O . PRO A 1 283 ? -32.238 -30.208 -47.866 1.00 44.09 283 PRO A O 1
ATOM 2189 N N . ALA A 1 284 ? -31.168 -31.795 -49.076 1.00 56.00 284 ALA A N 1
ATOM 2190 C CA . ALA A 1 284 ? -29.915 -31.138 -49.466 1.00 56.00 284 ALA A CA 1
ATOM 2191 C C . ALA A 1 284 ? -30.032 -29.719 -50.091 1.00 56.00 284 ALA A C 1
ATOM 2193 O O . ALA A 1 284 ? -31.061 -29.384 -50.685 1.00 56.00 284 ALA A O 1
ATOM 2194 N N . PRO A 1 285 ? -28.958 -28.899 -50.016 1.00 48.44 285 PRO A N 1
ATOM 2195 C CA . PRO A 1 285 ? -28.978 -27.483 -50.379 1.00 48.44 285 PRO A CA 1
ATOM 2196 C C . PRO A 1 285 ? -28.910 -27.259 -51.896 1.00 48.44 285 PRO A C 1
ATOM 2198 O O . PRO A 1 285 ? -28.324 -28.048 -52.640 1.00 48.44 285 PRO A O 1
ATOM 2201 N N . LYS A 1 286 ? -29.485 -26.140 -52.353 1.00 47.09 286 LYS A N 1
ATOM 2202 C CA . LYS A 1 286 ? -29.419 -25.666 -53.745 1.00 47.09 286 LYS A CA 1
ATOM 2203 C C . LYS A 1 286 ? -28.428 -24.482 -53.860 1.00 47.09 286 LYS A C 1
ATOM 2205 O O . LYS A 1 286 ? -28.327 -23.728 -52.896 1.00 47.09 286 LYS A O 1
ATOM 2210 N N . PRO A 1 287 ? -27.696 -24.320 -54.984 1.00 47.06 287 PRO A N 1
ATOM 2211 C CA . PRO A 1 287 ? -26.441 -23.559 -55.036 1.00 47.06 287 PRO A CA 1
ATOM 2212 C C . PRO A 1 287 ? -26.579 -22.041 -55.222 1.00 47.06 287 PRO A C 1
ATOM 2214 O O . PRO A 1 287 ? -27.600 -21.546 -55.699 1.00 47.06 287 PRO A O 1
ATOM 2217 N N . GLU A 1 288 ? -25.464 -21.373 -54.904 1.00 45.34 288 GLU A N 1
ATOM 2218 C CA . GLU A 1 288 ? -25.088 -19.965 -55.088 1.00 45.34 288 GLU A CA 1
ATOM 2219 C C . GLU A 1 288 ? -25.516 -19.304 -56.408 1.00 45.34 288 GLU A C 1
ATOM 2221 O O . GLU A 1 288 ? -25.485 -19.910 -57.482 1.00 45.34 288 GLU A O 1
ATOM 2226 N N . GLN A 1 289 ? -25.747 -17.989 -56.335 1.00 42.97 289 GLN A N 1
ATOM 2227 C CA . GLN A 1 289 ? -25.492 -17.071 -57.444 1.00 42.97 289 GLN A CA 1
ATOM 2228 C C . GLN A 1 289 ? -24.850 -15.753 -56.963 1.00 42.97 289 GLN A C 1
ATOM 2230 O O . GLN A 1 289 ? -24.994 -15.398 -55.794 1.00 42.97 289 GLN A O 1
ATOM 2235 N N . PRO A 1 290 ? -24.104 -15.060 -57.849 1.00 49.09 290 PRO A N 1
ATOM 2236 C CA . PRO A 1 290 ? -22.870 -14.364 -57.495 1.00 49.09 290 PRO A CA 1
ATOM 2237 C C . PRO A 1 290 ? -22.977 -12.830 -57.428 1.00 49.09 290 PRO A C 1
ATOM 2239 O O . PRO A 1 290 ? -23.942 -12.214 -57.880 1.00 49.09 290 PRO A O 1
ATOM 2242 N N . ALA A 1 291 ? -21.896 -12.247 -56.904 1.00 48.38 291 ALA A N 1
ATOM 2243 C CA . ALA A 1 291 ? -21.583 -10.828 -56.755 1.00 48.38 291 ALA A CA 1
ATOM 2244 C C . ALA A 1 291 ? -21.692 -9.970 -58.030 1.00 48.38 291 ALA A C 1
ATOM 2246 O O . ALA A 1 291 ? -21.545 -10.461 -59.151 1.00 48.38 291 ALA A O 1
ATOM 2247 N N . LYS A 1 292 ? -21.834 -8.649 -57.828 1.00 44.75 292 LYS A N 1
ATOM 2248 C CA . LYS A 1 292 ? -21.548 -7.577 -58.803 1.00 44.75 292 LYS A CA 1
ATOM 2249 C C . LYS A 1 292 ? -21.414 -6.202 -58.089 1.00 44.75 292 LYS A C 1
ATOM 2251 O O . LYS A 1 292 ? -21.831 -6.112 -56.940 1.00 44.75 292 LYS A O 1
ATOM 2256 N N . PRO A 1 293 ? -20.806 -5.163 -58.706 1.00 48.03 293 PRO A N 1
ATOM 2257 C CA . PRO A 1 293 ? -19.428 -4.751 -58.403 1.00 48.03 293 PRO A CA 1
ATOM 2258 C C . PRO A 1 293 ? -19.239 -3.237 -58.114 1.00 48.03 293 PRO A C 1
ATOM 2260 O O . PRO A 1 293 ? -20.171 -2.445 -58.205 1.00 48.03 293 PRO A O 1
ATOM 2263 N N . GLU A 1 294 ? -17.991 -2.872 -57.799 1.00 39.03 294 GLU A N 1
ATOM 2264 C CA . GLU A 1 294 ? -17.428 -1.537 -57.516 1.00 39.03 294 GLU A CA 1
ATOM 2265 C C . GLU A 1 294 ? -17.557 -0.452 -58.616 1.00 39.03 294 GLU A C 1
ATOM 2267 O O . GLU A 1 294 ? -17.597 -0.779 -59.805 1.00 39.03 294 GLU A O 1
ATOM 2272 N N . LYS A 1 295 ? -17.403 0.819 -58.165 1.00 38.03 295 LYS A N 1
ATOM 2273 C CA . LYS A 1 295 ? -16.521 1.936 -58.650 1.00 38.03 295 LYS A CA 1
ATOM 2274 C C . LYS A 1 295 ? -17.242 3.290 -58.877 1.00 38.03 295 LYS A C 1
ATOM 2276 O O . LYS A 1 295 ? -18.428 3.266 -59.185 1.00 38.03 295 LYS A O 1
ATOM 2281 N N . PRO A 1 296 ? -16.532 4.448 -58.956 1.00 49.69 296 PRO A N 1
ATOM 2282 C CA . PRO A 1 296 ? -15.317 4.906 -58.243 1.00 49.69 296 PRO A CA 1
ATOM 2283 C C . PRO A 1 296 ? -15.316 6.424 -57.851 1.00 49.69 296 PRO A C 1
ATOM 2285 O O . PRO A 1 296 ? -16.132 7.195 -58.334 1.00 49.69 296 PRO A O 1
ATOM 2288 N N . ALA A 1 297 ? -14.324 6.804 -57.027 1.00 38.34 297 ALA A N 1
ATOM 2289 C CA . ALA A 1 297 ? -13.511 8.045 -56.970 1.00 38.34 297 ALA A CA 1
ATOM 2290 C C . ALA A 1 297 ? -14.094 9.447 -57.279 1.00 38.34 297 ALA A C 1
ATOM 2292 O O . ALA A 1 297 ? -14.495 9.711 -58.405 1.00 38.34 297 ALA A O 1
ATOM 2293 N N . GLU A 1 298 ? -13.876 10.395 -56.351 1.00 36.38 298 GLU A N 1
ATOM 2294 C CA . GLU A 1 298 ? -13.417 11.764 -56.668 1.00 36.38 298 GLU A CA 1
ATOM 2295 C C . GLU A 1 298 ? -12.795 12.464 -55.429 1.00 36.38 298 GLU A C 1
ATOM 2297 O O . GLU A 1 298 ? -13.464 12.759 -54.444 1.00 36.38 298 GLU A O 1
ATOM 2302 N N . GLU A 1 299 ? -11.488 12.717 -55.498 1.00 37.97 299 GLU A N 1
ATOM 2303 C CA . GLU A 1 299 ? -10.757 13.862 -54.911 1.00 37.97 299 GLU A CA 1
ATOM 2304 C C . GLU A 1 299 ? -10.337 14.735 -56.129 1.00 37.97 299 GLU A C 1
ATOM 2306 O O . GLU A 1 299 ? -10.372 14.182 -57.236 1.00 37.97 299 GLU A O 1
ATOM 2311 N N . PRO A 1 300 ? -9.875 16.011 -56.043 1.00 50.62 300 PRO A N 1
ATOM 2312 C CA . PRO A 1 300 ? -9.186 16.666 -54.915 1.00 50.62 300 PRO A CA 1
ATOM 2313 C C . PRO A 1 300 ? -9.538 18.171 -54.725 1.00 50.62 300 PRO A C 1
ATOM 2315 O O . PRO A 1 300 ? -10.274 18.760 -55.507 1.00 50.62 300 PRO A O 1
ATOM 2318 N N . THR A 1 301 ? -8.970 18.852 -53.722 1.00 33.72 301 THR A N 1
ATOM 2319 C CA . THR A 1 301 ? -8.262 20.150 -53.895 1.00 33.72 301 THR A CA 1
ATOM 2320 C C . THR A 1 301 ? -7.625 20.637 -52.584 1.00 33.72 301 THR A C 1
ATOM 2322 O O . THR A 1 301 ? -8.144 20.458 -51.490 1.00 33.72 301 THR A O 1
ATOM 2325 N N . HIS A 1 302 ? -6.436 21.216 -52.747 1.00 44.09 302 HIS A N 1
ATOM 2326 C CA . HIS A 1 302 ? -5.351 21.433 -51.780 1.00 44.09 302 HIS A CA 1
ATOM 2327 C C . HIS A 1 302 ? -5.359 22.908 -51.234 1.00 44.09 302 HIS A C 1
ATOM 2329 O O . HIS A 1 302 ? -6.345 23.611 -51.446 1.00 44.09 302 HIS A O 1
ATOM 2335 N N . PRO A 1 303 ? -4.330 23.441 -50.531 1.00 55.69 303 PRO A N 1
ATOM 2336 C CA . PRO A 1 303 ? -4.445 24.106 -49.231 1.00 55.69 303 PRO A CA 1
ATOM 2337 C C . PRO A 1 303 ? -3.972 25.580 -49.281 1.00 55.69 303 PRO A C 1
ATOM 2339 O O . PRO A 1 303 ? -3.428 26.042 -50.286 1.00 55.69 303 PRO A O 1
ATOM 2342 N N . LYS A 1 304 ? -4.100 26.329 -48.178 1.00 34.12 304 LYS A N 1
ATOM 2343 C CA . LYS A 1 304 ? -3.211 27.468 -47.855 1.00 34.12 304 LYS A CA 1
ATOM 2344 C C . LYS A 1 304 ? -3.578 28.072 -46.507 1.00 34.12 304 LYS A C 1
ATOM 2346 O O . LYS A 1 304 ? -4.710 28.504 -46.352 1.00 34.12 304 LYS A O 1
ATOM 2351 N N . ASN A 1 305 ? -2.614 28.166 -45.588 1.00 34.69 305 ASN A N 1
ATOM 2352 C CA . ASN A 1 305 ? -2.411 29.381 -44.792 1.00 34.69 305 ASN A CA 1
ATOM 2353 C C . ASN A 1 305 ? -1.105 29.343 -43.988 1.00 34.69 305 ASN A C 1
ATOM 2355 O O . ASN A 1 305 ? -0.994 28.658 -42.980 1.00 34.69 305 ASN A O 1
ATOM 2359 N N . GLN A 1 306 ? -0.145 30.129 -44.470 1.00 39.38 306 GLN A N 1
ATOM 2360 C CA . GLN A 1 306 ? 0.815 31.001 -43.771 1.00 39.38 306 GLN A CA 1
ATOM 2361 C C . GLN A 1 306 ? 1.492 31.851 -44.883 1.00 39.38 306 GLN A C 1
ATOM 2363 O O . GLN A 1 306 ? 1.450 31.394 -46.033 1.00 39.38 306 GLN A O 1
ATOM 2368 N N . PRO A 1 307 ? 2.082 33.052 -44.644 1.00 50.97 307 PRO A N 1
ATOM 2369 C CA . PRO A 1 307 ? 2.881 33.392 -43.458 1.00 50.97 307 PRO A CA 1
ATOM 2370 C C . PRO A 1 307 ? 2.843 34.868 -42.954 1.00 50.97 307 PRO A C 1
ATOM 2372 O O . PRO A 1 307 ? 2.357 35.776 -43.615 1.00 50.97 307 PRO A O 1
ATOM 2375 N N . LEU A 1 308 ? 3.414 35.043 -41.753 1.00 38.66 308 LEU A N 1
ATOM 2376 C CA . LEU A 1 308 ? 4.349 36.078 -41.262 1.00 38.66 308 LEU A CA 1
ATOM 2377 C C . LEU A 1 308 ? 4.176 37.598 -41.530 1.00 38.66 308 LEU A C 1
ATOM 2379 O O . LEU A 1 308 ? 4.095 38.061 -42.660 1.00 38.66 308 LEU A O 1
ATOM 2383 N N . GLN A 1 309 ? 4.445 38.328 -40.432 1.00 37.75 309 GLN A N 1
ATOM 2384 C CA . GLN A 1 309 ? 5.195 39.593 -40.287 1.00 37.75 309 GLN A CA 1
ATOM 2385 C C . GLN A 1 309 ? 4.449 40.923 -40.043 1.00 37.75 309 GLN A C 1
ATOM 2387 O O . GLN A 1 309 ? 3.635 41.391 -40.829 1.00 37.75 309 GLN A O 1
ATOM 2392 N N . ASN A 1 310 ? 4.942 41.580 -38.982 1.00 39.53 310 ASN A N 1
ATOM 2393 C CA . ASN A 1 310 ? 4.964 43.014 -38.676 1.00 39.53 310 ASN A CA 1
ATOM 2394 C C . ASN A 1 310 ? 3.766 43.641 -37.952 1.00 39.53 310 ASN A C 1
ATOM 2396 O O . ASN A 1 310 ? 2.857 44.185 -38.572 1.00 39.53 310 ASN A O 1
ATOM 2400 N N . ARG A 1 311 ? 3.922 43.796 -36.628 1.00 48.91 311 ARG A N 1
ATOM 2401 C CA . ARG A 1 311 ? 3.777 45.117 -35.998 1.00 48.91 311 ARG A CA 1
ATOM 2402 C C . ARG A 1 311 ? 4.650 45.226 -34.738 1.00 48.91 311 ARG A C 1
ATOM 2404 O O . ARG A 1 311 ? 4.296 44.729 -33.677 1.00 48.91 311 ARG A O 1
ATOM 2411 N N . LEU A 1 312 ? 5.807 45.874 -34.907 1.00 42.16 312 LEU A N 1
ATOM 2412 C CA . LEU A 1 312 ? 6.443 46.698 -33.876 1.00 42.16 312 LEU A CA 1
ATOM 2413 C C . LEU A 1 312 ? 5.380 47.634 -33.288 1.00 42.16 312 LEU A C 1
ATOM 2415 O O . LEU A 1 312 ? 4.704 48.289 -34.074 1.00 42.16 312 LEU A O 1
ATOM 2419 N N . GLU A 1 313 ? 5.294 47.754 -31.965 1.00 46.56 313 GLU A N 1
ATOM 2420 C CA . GLU A 1 313 ? 5.465 49.033 -31.260 1.00 46.56 313 GLU A CA 1
ATOM 2421 C C . GLU A 1 313 ? 5.239 48.870 -29.749 1.00 46.56 313 GLU A C 1
ATOM 2423 O O . GLU A 1 313 ? 4.198 48.398 -29.317 1.00 46.56 313 GLU A O 1
ATOM 2428 N N . GLN A 1 314 ? 6.243 49.336 -28.997 1.00 44.50 314 GLN A N 1
ATOM 2429 C CA . GLN A 1 314 ? 6.149 49.968 -27.676 1.00 44.50 314 GLN A CA 1
ATOM 2430 C C . GLN A 1 314 ? 5.661 49.116 -26.491 1.00 44.50 314 GLN A C 1
ATOM 2432 O O . GLN A 1 314 ? 4.476 48.909 -26.300 1.00 44.50 314 GLN A O 1
ATOM 2437 N N . GLU A 1 315 ? 6.587 48.730 -25.609 1.00 45.88 315 GLU A N 1
ATOM 2438 C CA . GLU A 1 315 ? 6.780 49.438 -24.330 1.00 45.88 315 GLU A CA 1
ATOM 2439 C C . GLU A 1 315 ? 7.959 48.834 -23.541 1.00 45.88 315 GLU A C 1
ATOM 2441 O O . GLU A 1 315 ? 7.988 47.658 -23.192 1.00 45.88 315 GLU A O 1
ATOM 2446 N N . LYS A 1 316 ? 8.961 49.675 -23.260 1.00 51.59 316 LYS A N 1
ATOM 2447 C CA . LYS A 1 316 ? 9.777 49.593 -22.038 1.00 51.59 316 LYS A CA 1
ATOM 2448 C C . LYS A 1 316 ? 9.068 50.477 -20.996 1.00 51.59 316 LYS A C 1
ATOM 2450 O O . LYS A 1 316 ? 8.503 51.490 -21.405 1.00 51.59 316 LYS A O 1
ATOM 2455 N N . PRO A 1 317 ? 9.165 50.192 -19.686 1.00 57.97 317 PRO A N 1
ATOM 2456 C CA . PRO A 1 317 ? 10.337 50.667 -18.948 1.00 57.97 317 PRO A CA 1
ATOM 2457 C C . PRO A 1 317 ? 10.909 49.667 -17.935 1.00 57.97 317 PRO A C 1
ATOM 2459 O O . PRO A 1 317 ? 10.205 48.921 -17.266 1.00 57.97 317 PRO A O 1
ATOM 2462 N N . VAL A 1 318 ? 12.232 49.739 -17.803 1.00 51.28 318 VAL A N 1
ATOM 2463 C CA . VAL A 1 318 ? 13.001 49.278 -16.645 1.00 51.28 318 VAL A CA 1
ATOM 2464 C C . VAL A 1 318 ? 13.093 50.451 -15.672 1.00 51.28 318 VAL A C 1
ATOM 2466 O O . VAL A 1 318 ? 13.534 51.524 -16.081 1.00 51.28 318 VAL A O 1
ATOM 2469 N N . CYS A 1 319 ? 12.725 50.233 -14.411 1.00 48.31 319 CYS A N 1
ATOM 2470 C CA . CYS A 1 319 ? 13.283 50.923 -13.246 1.00 48.31 319 CYS A CA 1
ATOM 2471 C C . CYS A 1 319 ? 12.956 50.108 -11.985 1.00 48.31 319 CYS A C 1
ATOM 2473 O O . CYS A 1 319 ? 11.782 49.870 -11.705 1.00 48.31 319 CYS A O 1
ATOM 2475 N N . GLY A 1 320 ? 13.997 49.706 -11.251 1.00 46.22 320 GLY A N 1
ATOM 2476 C CA . GLY A 1 320 ? 13.939 48.930 -10.011 1.00 46.22 320 GLY A CA 1
ATOM 2477 C C . GLY A 1 320 ? 15.162 48.047 -9.875 1.00 46.22 320 GLY A C 1
ATOM 2478 O O . GLY A 1 320 ? 15.013 46.843 -10.154 1.00 46.22 320 GLY A O 1
#

Secondary structure (DSSP, 8-state):
-HHHHHHHHHHHHHT--SHHHHHHHHHHHHHHHHHHHHHHHHHHHHHHHS----HHHHHHHHHHHHHHHHHHHHHHHHHHHHHHHHHHHHHHHHHHHHHHHHHHHHHHHHHHHHHHHHHHHHHHHHHHHTS-TTS-THHHHHHHHHHHHHHHHHHHHHHHHHHHHHHHHHHHSTTS--HHHHHHHHHHHHHHHHHHHHHHHHHHHHHHHHHHHHHHHT---HHHHHHHHHHHHHHHHHHHHHHHHHHHHHHHTSS--S-----------PPPPPPPPPPPPPPPP-----------------------------------

Organism: Streptococcus pneumoniae (NCBI:txid1313)